Protein AF-A0A147JZG9-F1 (afdb_monomer_lite)

Radius of gyration: 25.52 Å; chains: 1; bounding box: 71×42×68 Å

Sequence (343 aa):
MNFEEVSRKFRKFFQMPMSPVAVRISERVENVPGAKRPASPISYAEAVRRAASIGESFLLLKEDISRSEDEINLGFSEPIYVDIEPRVKPAKTRSVYIAPLEKFVGRADVILVVANPVKMMNLVQILYRLTGEVFTPSMKASGGVCSGEATAIPLMEKRVNLTLLCSGDRIFGGFREDELAMGFPAEVFFKVVDFLQEPKLTEALCGCLMSDIPDHLKEGLLKLGFERATDHFFGEIEGRSVRLYIDKDENGRLSRLTIYAPVKLPSGDKSEMAAARANELLAGEGFAKARENWLDLVVKADFEEGLDKIAFDEGRLSKELRSRVAYLSSILKKTVEASAPPS

Foldseek 3Di:
DQLLVLQCLVCVLLVNQWFWKFKDWDLDQDDDPQADQDPAAAAPLQLQLCQTHVFHKHKDALRNHPAPLLCFQSLCDPDDPDHDPDHAPPSSTGIMIMHGSNPDPDDGFKIKDKDFPVSVVVLQVLVCVLPVDHDDADEPQDRRCCSHRQNSCCNPVVAKHWHQHHPCSCPRNVRDNRMIMIMHGVVVSSSSSVSPVPDDPDPQDALVVVVVDDVLLVVLCVVVVWDDDSRWIWGDDPNFTKIWGQDAPPVRARFKIKIKTKDFAPFQVLQVQLQVQLQVVCVPQWGWDGDTRMIITMGMDGHPVGSSVQSVDSPSNSVVVNVVVVVSVVSVCVSVVVPPPDD

Structure (mmCIF, N/CA/C/O backbone):
data_AF-A0A147JZG9-F1
#
_entry.id   AF-A0A147JZG9-F1
#
loop_
_atom_site.group_PDB
_atom_site.id
_atom_site.type_symbol
_atom_site.label_atom_id
_atom_site.label_alt_id
_atom_site.label_comp_id
_atom_site.label_asym_id
_atom_site.label_entity_id
_atom_site.label_seq_id
_atom_site.pdbx_PDB_ins_code
_atom_site.Cartn_x
_atom_site.Cartn_y
_atom_site.Cartn_z
_atom_site.occupancy
_atom_site.B_iso_or_equiv
_atom_site.auth_seq_id
_atom_site.auth_comp_id
_atom_site.auth_asym_id
_atom_site.auth_atom_id
_atom_site.pdbx_PDB_model_num
ATOM 1 N N . MET A 1 1 ? -11.712 0.969 -13.315 1.00 69.00 1 MET A N 1
ATOM 2 C CA . MET A 1 1 ? -11.180 1.434 -12.017 1.00 69.00 1 MET A CA 1
ATOM 3 C C . MET A 1 1 ? -10.491 2.769 -12.248 1.00 69.00 1 MET A C 1
ATOM 5 O O . MET A 1 1 ? -9.747 2.869 -13.214 1.00 69.00 1 MET A O 1
ATOM 9 N N . ASN A 1 2 ? -10.792 3.796 -11.452 1.00 90.25 2 ASN A N 1
ATOM 10 C CA . ASN A 1 2 ? -10.211 5.131 -11.619 1.00 90.25 2 ASN A CA 1
ATOM 11 C C . ASN A 1 2 ? -8.913 5.240 -10.797 1.00 90.25 2 ASN A C 1
ATOM 13 O O . ASN A 1 2 ? -8.970 5.361 -9.574 1.00 90.25 2 ASN A O 1
ATOM 17 N N . PHE A 1 3 ? -7.748 5.174 -11.447 1.00 95.25 3 PHE A N 1
ATOM 18 C CA . PHE A 1 3 ? -6.459 5.199 -10.746 1.00 95.25 3 PHE A CA 1
ATOM 19 C C . PHE A 1 3 ? -6.155 6.523 -10.044 1.00 95.25 3 PHE A C 1
ATOM 21 O O . PHE A 1 3 ? -5.510 6.515 -8.995 1.00 95.25 3 PHE A O 1
ATOM 28 N N . GLU A 1 4 ? -6.651 7.645 -10.561 1.00 94.38 4 GLU A N 1
ATOM 29 C CA . GLU A 1 4 ? -6.517 8.939 -9.895 1.00 94.38 4 GLU A CA 1
ATOM 30 C C . GLU A 1 4 ? -7.239 8.926 -8.544 1.00 94.38 4 GLU A C 1
ATOM 32 O O . GLU A 1 4 ? -6.680 9.318 -7.516 1.00 94.38 4 GLU A O 1
ATOM 37 N N . GLU A 1 5 ? -8.460 8.390 -8.519 1.00 91.50 5 GLU A N 1
ATOM 38 C CA . GLU A 1 5 ? -9.239 8.267 -7.292 1.00 91.50 5 GLU A CA 1
ATOM 39 C C . GLU A 1 5 ? -8.586 7.311 -6.287 1.00 91.50 5 GLU A C 1
ATOM 41 O O . GLU A 1 5 ? -8.480 7.650 -5.106 1.00 91.50 5 GLU A O 1
ATOM 46 N N . VAL A 1 6 ? -8.112 6.151 -6.752 1.00 94.00 6 VAL A N 1
ATOM 47 C CA . VAL A 1 6 ? -7.410 5.154 -5.927 1.00 94.00 6 VAL A CA 1
ATOM 48 C C . VAL A 1 6 ? -6.146 5.761 -5.310 1.00 94.00 6 VAL A C 1
ATOM 50 O O . VAL A 1 6 ? -5.966 5.709 -4.091 1.00 94.00 6 VAL A O 1
ATOM 53 N N . SER A 1 7 ? -5.302 6.403 -6.125 1.00 94.06 7 SER A N 1
ATOM 54 C CA . SER A 1 7 ? -4.079 7.077 -5.670 1.00 94.06 7 SER A CA 1
ATOM 55 C C . SER A 1 7 ? -4.388 8.173 -4.644 1.00 94.06 7 SER A C 1
ATOM 57 O O . SER A 1 7 ? -3.735 8.269 -3.601 1.00 94.06 7 SER A O 1
ATOM 59 N N . ARG A 1 8 ? -5.419 8.989 -4.893 1.00 88.94 8 ARG A N 1
ATOM 60 C CA . ARG A 1 8 ? -5.856 10.048 -3.973 1.00 88.94 8 ARG A CA 1
ATOM 61 C C . ARG A 1 8 ? -6.353 9.483 -2.642 1.00 88.94 8 ARG A C 1
ATOM 63 O O . ARG A 1 8 ? -5.968 10.001 -1.595 1.00 88.94 8 ARG A O 1
ATOM 70 N N . LYS A 1 9 ? -7.188 8.437 -2.663 1.00 86.19 9 LYS A N 1
ATOM 71 C CA . LYS A 1 9 ? -7.699 7.766 -1.454 1.00 86.19 9 LYS A CA 1
ATOM 72 C C . LYS A 1 9 ? -6.553 7.227 -0.602 1.00 86.19 9 LYS A C 1
ATOM 74 O O . LYS A 1 9 ? -6.464 7.567 0.577 1.00 86.19 9 LYS A O 1
ATOM 79 N N . PHE A 1 10 ? -5.646 6.471 -1.220 1.00 89.44 10 PHE A N 1
ATOM 80 C CA . PHE A 1 10 ? -4.492 5.885 -0.544 1.00 89.44 10 PHE A CA 1
ATOM 81 C C . PHE A 1 10 ? -3.595 6.953 0.095 1.00 89.44 10 PHE A C 1
ATOM 83 O O . PHE A 1 10 ? -3.346 6.922 1.302 1.00 89.44 10 PHE A O 1
ATOM 90 N N . ARG A 1 11 ? -3.169 7.955 -0.687 1.00 85.62 11 ARG A N 1
ATOM 91 C CA . ARG A 1 11 ? -2.304 9.036 -0.190 1.00 85.62 11 ARG A CA 1
ATOM 92 C C . ARG A 1 11 ? -2.956 9.838 0.925 1.00 85.62 11 ARG A C 1
ATOM 94 O O . ARG A 1 11 ? -2.293 10.137 1.913 1.00 85.62 11 ARG A O 1
ATOM 101 N N . LYS A 1 12 ? -4.249 10.157 0.799 1.00 79.56 12 LYS A N 1
ATOM 102 C CA . LYS A 1 12 ? -4.995 10.892 1.829 1.00 79.56 12 LYS A CA 1
ATOM 103 C C . LYS A 1 12 ? -5.071 10.104 3.136 1.00 79.56 12 LYS A C 1
ATOM 105 O O . LYS A 1 12 ? -4.899 10.696 4.196 1.00 79.56 12 LYS A O 1
ATOM 110 N N . PHE A 1 13 ? -5.309 8.794 3.068 1.00 79.00 13 PHE A N 1
ATOM 111 C CA . PHE A 1 13 ? -5.391 7.941 4.254 1.00 79.00 13 PHE A CA 1
ATOM 112 C C . PHE A 1 13 ? -4.046 7.854 4.983 1.00 79.00 13 PHE A C 1
ATOM 114 O O . PHE A 1 13 ? -3.961 8.137 6.177 1.00 79.00 13 PHE A O 1
ATOM 121 N N . PHE A 1 14 ? -2.974 7.526 4.258 1.00 76.12 14 PHE A N 1
ATOM 122 C CA . PHE A 1 14 ? -1.647 7.374 4.855 1.00 76.12 14 PHE A CA 1
ATOM 123 C C . PHE A 1 14 ? -0.903 8.698 5.052 1.00 76.12 14 PHE A C 1
ATOM 125 O O . PHE A 1 14 ? 0.167 8.694 5.661 1.00 76.12 14 PHE A O 1
ATOM 132 N N . GLN A 1 15 ? -1.456 9.826 4.595 1.00 74.62 15 GLN A N 1
ATOM 133 C CA . GLN A 1 15 ? -0.798 11.138 4.573 1.00 74.62 15 GLN A CA 1
ATOM 134 C C . GLN A 1 15 ? 0.560 11.065 3.855 1.00 74.62 15 GLN A C 1
ATOM 136 O O . GLN A 1 15 ? 1.583 11.510 4.373 1.00 74.62 15 GLN A O 1
ATOM 141 N N . MET A 1 16 ? 0.578 10.414 2.690 1.00 77.62 16 MET A N 1
ATOM 142 C CA . MET A 1 16 ? 1.794 10.234 1.899 1.00 77.62 16 MET A CA 1
ATOM 143 C C . MET A 1 16 ? 1.978 11.389 0.911 1.00 77.62 16 MET A C 1
ATOM 145 O O . MET A 1 16 ? 1.052 11.668 0.145 1.00 77.62 16 MET A O 1
ATOM 149 N N . PRO A 1 17 ? 3.163 12.028 0.880 1.00 76.00 17 PRO A N 1
ATOM 150 C CA . PRO A 1 17 ? 3.462 13.068 -0.101 1.00 76.00 17 PRO A CA 1
ATOM 151 C C . PRO A 1 17 ? 3.740 12.489 -1.496 1.00 76.00 17 PRO A C 1
ATOM 153 O O . PRO A 1 17 ? 3.470 13.144 -2.496 1.00 76.00 17 PRO A O 1
ATOM 156 N N . MET A 1 18 ? 4.262 11.261 -1.565 1.00 88.69 18 MET A N 1
ATOM 157 C CA . MET A 1 18 ?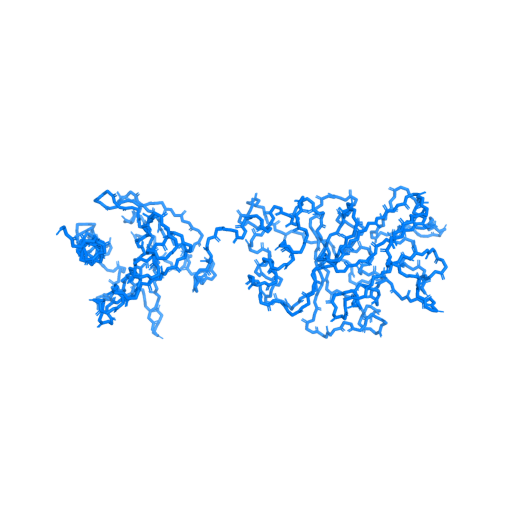 4.605 10.588 -2.816 1.00 88.69 18 MET A CA 1
ATOM 158 C C . MET A 1 18 ? 3.446 9.774 -3.377 1.00 88.69 18 MET A C 1
ATOM 160 O O . MET A 1 18 ? 2.605 9.252 -2.639 1.00 88.69 18 MET A O 1
ATOM 164 N N . SER A 1 19 ? 3.442 9.630 -4.696 1.00 96.44 19 SER A N 1
ATOM 165 C CA . SER A 1 19 ? 2.487 8.793 -5.412 1.00 96.44 19 SER A CA 1
ATOM 166 C C . SER A 1 19 ? 2.877 7.316 -5.343 1.00 96.44 19 SER A C 1
ATOM 168 O O . SER A 1 19 ? 4.057 6.996 -5.503 1.00 96.44 19 SER A O 1
ATOM 170 N N . PRO A 1 20 ? 1.908 6.395 -5.165 1.00 98.25 20 PRO A N 1
ATOM 171 C CA . PRO A 1 20 ? 2.119 4.997 -5.514 1.00 98.25 20 PRO A CA 1
ATOM 172 C C . PRO A 1 20 ? 2.556 4.905 -6.976 1.00 98.25 20 PRO A C 1
ATOM 174 O O . PRO A 1 20 ? 2.029 5.621 -7.830 1.00 98.25 20 PRO A O 1
ATOM 177 N N . VAL A 1 21 ? 3.512 4.035 -7.267 1.00 98.69 21 VAL A N 1
ATOM 178 C CA . VAL A 1 21 ? 4.084 3.868 -8.602 1.00 98.69 21 VAL A CA 1
ATOM 179 C C . VAL A 1 21 ? 3.527 2.600 -9.209 1.00 98.69 21 VAL A C 1
ATOM 181 O O . VAL A 1 21 ? 3.716 1.514 -8.676 1.00 98.69 21 VAL A O 1
ATOM 184 N N . ALA A 1 22 ? 2.832 2.733 -10.326 1.00 98.50 22 ALA A N 1
ATOM 185 C CA . ALA A 1 22 ? 2.345 1.604 -11.088 1.00 98.50 22 ALA A CA 1
ATOM 186 C C . ALA A 1 22 ? 3.402 1.148 -12.097 1.00 98.50 22 ALA A C 1
ATOM 188 O O . ALA A 1 22 ? 4.075 1.967 -12.729 1.00 98.50 22 ALA A O 1
ATOM 189 N N . VAL A 1 23 ? 3.528 -0.171 -12.232 1.00 98.62 23 VAL A N 1
ATOM 190 C CA . VAL A 1 23 ? 4.484 -0.839 -13.111 1.00 98.62 23 VAL A CA 1
ATOM 191 C C . VAL A 1 23 ? 3.772 -1.906 -13.930 1.00 98.62 23 VAL A C 1
ATOM 193 O O . VAL A 1 23 ? 2.989 -2.696 -13.394 1.00 98.62 23 VAL A O 1
ATOM 196 N N . ARG A 1 24 ? 4.064 -1.943 -15.231 1.00 98.19 24 ARG A N 1
ATOM 197 C CA . ARG A 1 24 ? 3.684 -3.029 -16.140 1.00 98.19 24 ARG A CA 1
ATOM 198 C C . ARG A 1 24 ? 4.917 -3.601 -16.820 1.00 98.19 24 ARG A C 1
ATOM 200 O O . ARG A 1 24 ? 5.737 -2.845 -17.342 1.00 98.19 24 ARG A O 1
ATOM 207 N N . ILE A 1 25 ? 5.011 -4.926 -16.849 1.00 97.94 25 ILE A N 1
ATOM 208 C CA . ILE A 1 25 ? 6.087 -5.664 -17.520 1.00 97.94 25 ILE A CA 1
ATOM 209 C C . ILE A 1 25 ? 5.495 -6.370 -18.741 1.00 97.94 25 ILE A C 1
ATOM 211 O O . ILE A 1 25 ? 4.477 -7.048 -18.641 1.00 97.94 25 ILE A O 1
ATOM 215 N N . SER A 1 26 ? 6.113 -6.198 -19.912 1.00 97.38 26 SER A N 1
ATOM 216 C CA . SER A 1 26 ? 5.561 -6.685 -21.181 1.00 97.38 26 SER A CA 1
ATOM 217 C C . SER A 1 26 ? 6.581 -7.472 -22.001 1.00 97.38 26 SER A C 1
ATOM 219 O O . SER A 1 26 ? 7.736 -7.065 -22.138 1.00 97.38 26 SER A O 1
ATOM 221 N N . GLU A 1 27 ? 6.125 -8.561 -22.630 1.00 97.69 27 GLU A N 1
ATOM 222 C CA . GLU A 1 27 ? 6.900 -9.371 -23.589 1.00 97.69 27 GLU A CA 1
ATOM 223 C C . GLU A 1 27 ? 6.994 -8.743 -24.995 1.00 97.69 27 GLU A C 1
ATOM 225 O O . GLU A 1 27 ? 7.558 -9.320 -25.925 1.00 97.69 27 GLU A O 1
ATOM 230 N N . ARG A 1 28 ? 6.442 -7.542 -25.174 1.00 96.25 28 ARG A N 1
ATOM 231 C CA . ARG A 1 28 ? 6.551 -6.725 -26.390 1.00 96.25 28 ARG A CA 1
ATOM 232 C C . ARG A 1 28 ? 6.837 -5.277 -26.025 1.00 96.25 28 ARG A C 1
ATOM 234 O O . ARG A 1 28 ? 6.440 -4.837 -24.950 1.00 96.25 28 ARG A O 1
ATOM 241 N N . VAL A 1 29 ? 7.454 -4.534 -26.938 1.00 95.00 29 VAL A N 1
ATOM 242 C CA . VAL A 1 29 ? 7.617 -3.086 -26.771 1.00 95.00 29 VAL A CA 1
ATOM 243 C C . VAL A 1 29 ? 6.245 -2.429 -26.873 1.00 95.00 29 VAL A C 1
ATOM 245 O O . VAL A 1 29 ? 5.570 -2.528 -27.899 1.00 95.00 29 VAL A O 1
ATOM 248 N N . GLU A 1 30 ? 5.805 -1.805 -25.789 1.00 90.50 30 GLU A N 1
ATOM 249 C CA . GLU A 1 30 ? 4.506 -1.144 -25.748 1.00 90.50 30 GLU A CA 1
ATOM 250 C C . GLU A 1 30 ? 4.553 0.267 -26.333 1.00 90.50 30 GLU A C 1
ATOM 252 O O . GLU A 1 30 ? 5.546 0.976 -26.215 1.00 90.50 30 GLU A O 1
ATOM 257 N N . ASN A 1 31 ? 3.437 0.703 -26.918 1.00 88.94 31 ASN A N 1
ATOM 258 C CA . ASN A 1 31 ? 3.223 2.106 -27.248 1.00 88.94 31 ASN A CA 1
ATOM 259 C C . ASN A 1 31 ? 2.330 2.726 -26.170 1.00 88.94 31 ASN A C 1
ATOM 261 O O . ASN A 1 31 ? 1.125 2.466 -26.140 1.00 88.94 31 ASN A O 1
ATOM 265 N N . VAL A 1 32 ? 2.929 3.500 -25.265 1.00 90.62 32 VAL A N 1
ATOM 266 C CA . VAL A 1 32 ? 2.221 4.135 -24.150 1.00 90.62 32 VAL A CA 1
ATOM 267 C C . VAL A 1 32 ? 2.271 5.655 -24.318 1.00 90.62 32 VAL A C 1
ATOM 269 O O . VAL A 1 32 ? 3.343 6.246 -24.172 1.00 90.62 32 VAL A O 1
ATOM 272 N N . PRO A 1 33 ? 1.135 6.314 -24.610 1.00 85.56 33 PRO A N 1
ATOM 273 C CA . PRO A 1 33 ? 1.093 7.763 -24.764 1.00 85.56 33 PRO A CA 1
ATOM 274 C C . PRO A 1 33 ? 1.636 8.489 -23.527 1.00 85.56 33 PRO A C 1
ATOM 276 O O . PRO A 1 33 ? 1.230 8.210 -22.402 1.00 85.56 33 PRO A O 1
ATOM 279 N N . GLY A 1 34 ? 2.553 9.435 -23.736 1.00 83.12 34 GLY A N 1
ATOM 280 C CA . GLY A 1 34 ? 3.124 10.269 -22.672 1.00 83.12 34 GLY A CA 1
ATOM 281 C C . GLY A 1 34 ? 4.261 9.631 -21.865 1.00 83.12 34 GLY A C 1
ATOM 282 O O . GLY A 1 34 ? 4.987 10.367 -21.194 1.00 83.12 34 GLY A O 1
ATOM 283 N N . ALA A 1 35 ? 4.472 8.315 -21.960 1.00 91.44 35 ALA A N 1
ATOM 284 C CA . ALA A 1 35 ? 5.651 7.663 -21.399 1.00 91.44 35 ALA A CA 1
ATOM 285 C C . ALA A 1 35 ? 6.879 7.960 -22.268 1.00 91.44 35 ALA A C 1
ATOM 287 O O . ALA A 1 35 ? 6.805 7.929 -23.498 1.00 91.44 35 ALA A O 1
ATOM 288 N N . LYS A 1 36 ? 8.013 8.261 -21.633 1.00 94.00 36 LYS A N 1
ATOM 289 C CA . LYS A 1 36 ? 9.251 8.635 -22.329 1.00 94.00 36 LYS A CA 1
ATOM 290 C C . LYS A 1 36 ? 10.353 7.631 -22.029 1.00 94.00 36 LYS A C 1
ATOM 292 O O . LYS A 1 36 ? 10.356 7.004 -20.974 1.00 94.00 36 LYS A O 1
ATOM 297 N N . ARG A 1 37 ? 11.320 7.516 -22.932 1.00 96.12 37 ARG A N 1
ATOM 298 C CA . ARG A 1 37 ? 12.606 6.896 -22.605 1.00 96.12 37 ARG A CA 1
ATOM 299 C C . ARG A 1 37 ? 13.486 7.921 -21.884 1.00 96.12 37 ARG A C 1
ATOM 301 O O . ARG A 1 37 ? 13.366 9.116 -22.180 1.00 96.12 37 ARG A O 1
ATOM 308 N N . PRO A 1 38 ? 14.327 7.504 -20.928 1.00 95.62 38 PRO A N 1
ATOM 309 C CA . PRO A 1 38 ? 15.273 8.409 -20.293 1.00 95.62 38 PRO A CA 1
ATOM 310 C C . PRO A 1 38 ? 16.331 8.875 -21.310 1.00 95.62 38 PRO A C 1
ATOM 312 O O . PRO A 1 38 ? 16.609 8.195 -22.294 1.00 95.62 38 PRO A O 1
ATOM 315 N N . ALA A 1 39 ? 16.914 10.058 -21.091 1.00 94.12 39 ALA A N 1
ATOM 316 C CA . ALA A 1 39 ? 17.925 10.623 -21.998 1.00 94.12 39 ALA A CA 1
ATOM 317 C C . ALA A 1 39 ? 19.258 9.848 -21.979 1.00 94.12 39 ALA A C 1
ATOM 319 O O . ALA A 1 39 ? 20.028 9.900 -22.934 1.00 94.12 39 ALA A O 1
ATOM 320 N N . SER A 1 40 ? 19.520 9.140 -20.885 1.00 96.00 40 SER A N 1
ATOM 321 C CA . SER A 1 40 ? 20.650 8.239 -20.677 1.00 96.00 40 SER A CA 1
ATOM 322 C C . SER A 1 40 ? 20.180 7.051 -19.835 1.00 96.00 40 SER A C 1
ATOM 324 O O . SER A 1 40 ? 19.169 7.191 -19.143 1.00 96.00 40 SER A O 1
ATOM 326 N N . PRO A 1 41 ? 20.889 5.910 -19.840 1.00 97.62 41 PRO A N 1
ATOM 327 C CA . PRO A 1 41 ? 20.520 4.779 -18.998 1.00 97.62 41 PRO A CA 1
ATOM 328 C C . PRO A 1 41 ? 20.463 5.167 -17.515 1.00 97.62 41 PRO A C 1
ATOM 330 O O . PRO A 1 41 ? 21.366 5.841 -17.015 1.00 97.62 41 PRO A O 1
ATOM 333 N N . ILE A 1 42 ? 19.417 4.728 -16.817 1.00 96.88 42 ILE A N 1
ATOM 334 C CA . ILE A 1 42 ? 19.182 4.994 -15.388 1.00 96.88 42 ILE A CA 1
ATOM 335 C C . ILE A 1 42 ? 18.933 3.689 -14.634 1.00 96.88 42 ILE A C 1
ATOM 337 O O . ILE A 1 42 ? 18.638 2.654 -15.234 1.00 96.88 42 ILE A O 1
ATOM 341 N N . SER A 1 43 ? 19.067 3.720 -13.307 1.00 96.69 43 SER A N 1
ATOM 342 C CA . SER A 1 43 ? 18.696 2.555 -12.494 1.00 96.69 43 SER A CA 1
ATOM 343 C C . SER A 1 43 ? 17.174 2.415 -12.429 1.00 96.69 43 SER A C 1
ATOM 345 O O . SER A 1 43 ? 16.446 3.411 -12.502 1.00 96.69 43 SER A O 1
ATOM 347 N N . TYR A 1 44 ? 16.670 1.192 -12.240 1.00 97.75 44 TYR A N 1
ATOM 348 C CA . TYR A 1 44 ? 15.231 0.987 -12.048 1.00 97.75 44 TYR A CA 1
ATOM 349 C C . TYR A 1 44 ? 14.726 1.730 -10.802 1.00 97.75 44 TYR A C 1
ATOM 351 O O . TYR A 1 44 ? 13.670 2.365 -10.821 1.00 97.75 44 TYR A O 1
ATOM 359 N N . ALA A 1 45 ? 15.532 1.715 -9.739 1.00 97.19 45 ALA A N 1
ATOM 360 C CA . ALA A 1 45 ? 15.284 2.446 -8.505 1.00 97.19 45 ALA A CA 1
ATOM 361 C C . ALA A 1 45 ? 15.106 3.959 -8.754 1.00 97.19 45 ALA A C 1
ATOM 363 O O . ALA A 1 45 ? 14.166 4.561 -8.233 1.00 97.19 45 ALA A O 1
ATOM 364 N N . GLU A 1 46 ? 15.944 4.571 -9.597 1.00 97.38 46 GLU A N 1
ATOM 365 C CA . GLU A 1 46 ? 15.817 5.987 -9.972 1.00 97.38 46 GLU A CA 1
ATOM 366 C C . GLU A 1 46 ? 14.505 6.261 -10.718 1.00 97.38 46 GLU A C 1
ATOM 368 O O . GLU A 1 46 ? 13.799 7.220 -10.400 1.00 97.38 46 GLU A O 1
ATOM 373 N N . ALA A 1 47 ? 14.138 5.401 -11.673 1.00 97.81 47 ALA A N 1
ATOM 374 C CA . ALA A 1 47 ? 12.888 5.543 -12.418 1.00 97.81 47 ALA A CA 1
ATOM 375 C C . ALA A 1 47 ? 11.665 5.484 -11.485 1.00 97.81 47 ALA A C 1
ATOM 377 O O . ALA A 1 47 ? 10.774 6.334 -11.573 1.00 97.81 47 ALA A O 1
ATOM 378 N N . VAL A 1 48 ? 11.652 4.537 -10.539 1.00 98.00 48 VAL A N 1
ATOM 379 C CA . VAL A 1 48 ? 10.610 4.429 -9.504 1.00 98.00 48 VAL A CA 1
ATOM 380 C C . VAL A 1 48 ? 10.593 5.671 -8.615 1.00 98.00 48 VAL A C 1
ATOM 382 O O . VAL A 1 48 ? 9.527 6.244 -8.387 1.00 98.00 48 VAL A O 1
ATOM 385 N N . ARG A 1 49 ? 11.753 6.144 -8.144 1.00 96.19 49 ARG A N 1
ATOM 386 C CA . ARG A 1 49 ? 11.845 7.341 -7.297 1.00 96.19 49 ARG A CA 1
ATOM 387 C C . ARG A 1 49 ? 11.308 8.577 -8.007 1.00 96.19 49 ARG A C 1
ATOM 389 O O . ARG A 1 49 ? 10.557 9.350 -7.408 1.00 96.19 49 ARG A O 1
ATOM 396 N N . ARG A 1 50 ? 11.662 8.766 -9.277 1.00 96.94 50 ARG A N 1
ATOM 397 C CA . ARG A 1 50 ? 11.217 9.908 -10.085 1.00 96.94 50 ARG A CA 1
ATOM 398 C C . ARG A 1 50 ? 9.725 9.828 -10.389 1.00 96.94 50 ARG A C 1
ATOM 400 O O . ARG A 1 50 ? 9.023 10.831 -10.267 1.00 96.94 50 ARG A O 1
ATOM 407 N N . ALA A 1 51 ? 9.202 8.639 -10.676 1.00 97.50 51 ALA A N 1
ATOM 408 C CA . ALA A 1 51 ? 7.761 8.448 -10.769 1.00 97.50 51 ALA A CA 1
ATOM 409 C C . ALA A 1 51 ? 7.067 8.819 -9.444 1.00 97.50 51 ALA A C 1
ATOM 411 O O . ALA A 1 51 ? 6.152 9.636 -9.441 1.00 97.50 51 ALA A O 1
ATOM 412 N N . ALA A 1 52 ? 7.547 8.318 -8.305 1.00 95.94 52 ALA A N 1
ATOM 413 C CA . ALA A 1 52 ? 6.920 8.553 -7.003 1.00 95.94 52 ALA A CA 1
ATOM 414 C C . ALA A 1 52 ? 6.939 10.026 -6.554 1.00 95.94 52 ALA A C 1
ATOM 416 O O . ALA A 1 52 ? 5.957 10.513 -5.993 1.00 95.94 52 ALA A O 1
ATOM 417 N N . SER A 1 53 ? 8.065 10.720 -6.752 1.00 92.50 53 SER A N 1
ATOM 418 C CA . SER A 1 53 ? 8.332 12.027 -6.127 1.00 92.50 53 SER A CA 1
ATOM 419 C C . SER A 1 53 ? 8.067 13.233 -7.031 1.00 92.50 53 SER A C 1
ATOM 421 O O . SER A 1 53 ? 7.566 14.246 -6.550 1.00 92.50 53 SER A O 1
ATOM 423 N N . ILE A 1 54 ? 8.373 13.137 -8.329 1.00 93.31 54 ILE A N 1
ATOM 424 C CA . ILE A 1 54 ? 8.233 14.247 -9.293 1.00 93.31 54 ILE A CA 1
ATOM 425 C C . ILE A 1 54 ? 7.189 13.963 -10.379 1.00 93.31 54 ILE A C 1
ATOM 427 O O . ILE A 1 54 ? 6.840 14.843 -11.166 1.00 93.31 54 ILE A O 1
ATOM 431 N N . GLY A 1 55 ? 6.629 12.753 -10.403 1.00 94.81 55 GLY A N 1
ATOM 432 C CA . GLY A 1 55 ? 5.495 12.422 -11.252 1.00 94.81 55 GLY A CA 1
ATOM 433 C C . GLY A 1 55 ? 5.853 12.106 -12.706 1.00 94.81 55 GLY A C 1
ATOM 434 O O . GLY A 1 55 ? 4.996 12.294 -13.578 1.00 94.81 55 GLY A O 1
ATOM 435 N N . GLU A 1 56 ? 7.093 11.688 -12.974 1.00 96.06 56 GLU A N 1
ATOM 436 C CA . GLU A 1 56 ? 7.572 11.299 -14.308 1.00 96.06 56 GLU A CA 1
ATOM 437 C C . GLU A 1 56 ? 7.084 9.907 -14.734 1.00 96.06 56 GLU A C 1
ATOM 439 O O . GLU A 1 56 ? 6.781 9.058 -13.904 1.00 96.06 56 GLU A O 1
ATOM 444 N N . SER A 1 57 ? 6.997 9.659 -16.042 1.00 97.62 57 SER A N 1
ATOM 445 C CA . SER A 1 57 ? 6.543 8.380 -16.601 1.00 97.62 57 SER A CA 1
ATOM 446 C C . SER A 1 57 ? 7.537 7.852 -17.626 1.00 97.62 57 SER A C 1
ATOM 448 O O . SER A 1 57 ? 7.875 8.553 -18.584 1.00 97.62 57 SER A O 1
ATOM 450 N N . PHE A 1 58 ? 7.961 6.605 -17.445 1.00 97.88 58 PHE A N 1
ATOM 451 C CA . PHE A 1 58 ? 9.014 5.971 -18.223 1.00 97.88 58 PHE A CA 1
ATOM 452 C C . PHE A 1 58 ? 8.526 4.724 -18.937 1.00 97.88 58 PHE A C 1
ATOM 454 O O . PHE A 1 58 ? 7.851 3.894 -18.339 1.00 97.88 58 PHE A O 1
ATOM 461 N N . LEU A 1 59 ? 8.930 4.562 -20.192 1.00 97.81 59 LEU A N 1
ATOM 462 C CA . LEU A 1 59 ? 8.919 3.277 -20.879 1.00 97.81 59 LEU A CA 1
ATOM 463 C C . LEU A 1 59 ? 10.376 2.838 -21.024 1.00 97.81 59 LEU A C 1
ATOM 465 O O . LEU A 1 59 ? 11.081 3.357 -21.883 1.00 97.81 59 LEU A O 1
ATOM 469 N N . LEU A 1 60 ? 10.829 1.935 -20.159 1.00 98.06 60 LEU A N 1
ATOM 470 C CA . LEU A 1 60 ? 12.204 1.446 -20.154 1.00 98.06 60 LEU A CA 1
ATOM 471 C C . LEU A 1 60 ? 12.347 0.237 -21.076 1.00 98.06 60 LEU A C 1
ATOM 473 O O . LEU A 1 60 ? 11.576 -0.723 -20.979 1.00 98.06 60 LEU A O 1
ATOM 477 N N . LEU A 1 61 ? 13.359 0.275 -21.936 1.00 98.06 61 LEU A N 1
ATOM 478 C CA . LEU A 1 61 ? 13.879 -0.879 -22.663 1.00 98.06 61 LEU A CA 1
ATOM 479 C C . LEU A 1 61 ? 15.150 -1.400 -21.984 1.00 98.06 61 LEU A C 1
ATOM 481 O O . LEU A 1 61 ? 15.665 -0.788 -21.049 1.00 98.06 61 LEU A O 1
ATOM 485 N N . LYS A 1 62 ? 15.675 -2.526 -22.472 1.00 97.56 62 LYS A N 1
ATOM 486 C CA . LYS A 1 62 ? 16.892 -3.140 -21.926 1.00 97.56 62 LYS A CA 1
ATOM 487 C C . LYS A 1 62 ? 18.059 -2.149 -21.898 1.00 97.56 62 LYS A C 1
ATOM 489 O O . LYS A 1 62 ? 18.744 -2.030 -20.892 1.00 97.56 62 LYS A O 1
ATOM 494 N N . GLU A 1 63 ? 18.268 -1.424 -22.990 1.00 97.06 63 GLU A N 1
ATOM 495 C CA . GLU A 1 63 ? 19.367 -0.469 -23.128 1.00 97.06 63 GLU A CA 1
ATOM 496 C C . GLU A 1 63 ? 19.201 0.805 -22.279 1.00 97.06 63 GLU A C 1
ATOM 498 O O . GLU A 1 63 ? 20.156 1.563 -22.138 1.00 97.06 63 GLU A O 1
ATOM 503 N N . ASP A 1 64 ? 18.015 1.039 -21.707 1.00 97.69 64 ASP A N 1
ATOM 504 C CA . ASP A 1 64 ? 17.744 2.180 -20.825 1.00 97.69 64 ASP A CA 1
ATOM 505 C C . ASP A 1 64 ? 18.095 1.881 -19.356 1.00 97.69 64 ASP A C 1
ATOM 507 O O . ASP A 1 64 ? 18.019 2.773 -18.508 1.00 97.69 64 ASP A O 1
ATOM 511 N N . ILE A 1 65 ? 18.469 0.637 -19.041 1.00 96.56 65 ILE A N 1
ATOM 512 C CA . ILE A 1 65 ? 18.780 0.181 -17.687 1.00 96.56 65 ILE A CA 1
ATOM 513 C C . ILE A 1 65 ? 20.293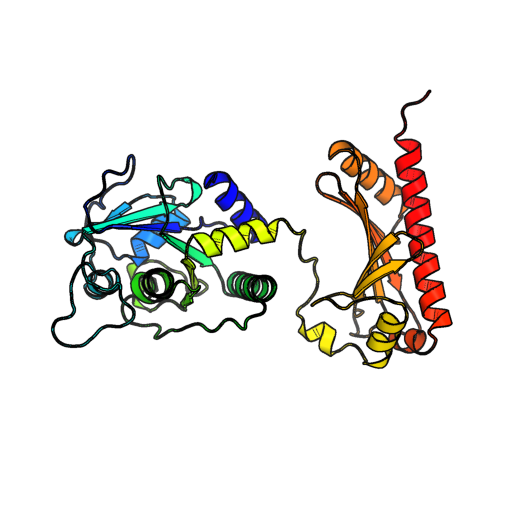 0.229 -17.471 1.00 96.56 65 ILE A C 1
ATOM 515 O O . ILE A 1 65 ? 21.060 -0.438 -18.159 1.00 96.56 65 ILE A O 1
ATOM 519 N N . SER A 1 66 ? 20.739 1.002 -16.480 1.00 95.19 66 SER A N 1
ATOM 520 C CA . SER A 1 66 ? 22.172 1.181 -16.193 1.00 95.19 66 SER A CA 1
ATOM 521 C C . SER A 1 66 ? 22.799 0.059 -15.355 1.00 95.19 66 SER A C 1
ATOM 523 O O . SER A 1 66 ? 24.021 0.011 -15.205 1.00 95.19 66 SER A O 1
ATOM 525 N N . ARG A 1 67 ? 21.983 -0.831 -14.778 1.00 91.75 67 ARG A N 1
ATOM 526 C CA . ARG A 1 67 ? 22.399 -1.879 -13.834 1.00 91.75 67 ARG A CA 1
ATOM 527 C C . ARG A 1 67 ? 22.073 -3.269 -14.373 1.00 91.75 67 ARG A C 1
ATOM 529 O O . ARG A 1 67 ? 20.914 -3.581 -14.633 1.00 91.75 67 ARG A O 1
ATOM 536 N N . SER A 1 68 ? 23.077 -4.138 -14.450 1.00 91.75 68 SER A N 1
ATOM 537 C CA . SER A 1 68 ? 22.901 -5.523 -14.905 1.00 91.75 68 SER A CA 1
ATOM 538 C C . SER A 1 68 ? 21.985 -6.340 -13.991 1.00 91.75 68 SER A C 1
ATOM 540 O O . SER A 1 68 ? 21.268 -7.211 -14.473 1.00 91.75 68 SER A O 1
ATOM 542 N N . GLU A 1 69 ? 21.965 -6.063 -12.683 1.00 91.88 69 GLU A N 1
ATOM 543 C CA . GLU A 1 69 ? 21.040 -6.742 -11.771 1.00 91.88 69 GLU A CA 1
ATOM 544 C C . GLU A 1 69 ? 19.583 -6.378 -12.071 1.00 91.88 69 GLU A C 1
ATOM 546 O O . GLU A 1 69 ? 18.741 -7.266 -12.099 1.00 91.88 69 GLU A O 1
ATOM 551 N N . ASP A 1 70 ? 19.288 -5.110 -12.378 1.00 94.94 70 ASP A N 1
ATOM 552 C CA . ASP A 1 70 ? 17.934 -4.682 -12.751 1.00 94.94 70 ASP A CA 1
ATOM 553 C C . ASP A 1 70 ? 17.487 -5.330 -14.068 1.00 94.94 70 ASP A C 1
ATOM 555 O O . ASP A 1 70 ? 16.346 -5.775 -14.186 1.00 94.94 70 ASP A O 1
ATOM 559 N N . GLU A 1 71 ? 18.396 -5.443 -15.041 1.00 95.50 71 GLU A N 1
ATOM 560 C CA . GLU A 1 71 ? 18.147 -6.136 -16.309 1.00 95.50 71 GLU A CA 1
ATOM 561 C C . GLU A 1 71 ? 17.720 -7.597 -16.082 1.00 95.50 71 GLU A C 1
ATOM 563 O O . GLU A 1 71 ? 16.737 -8.065 -16.666 1.00 95.50 71 GLU A O 1
ATOM 568 N N . ILE A 1 72 ? 18.439 -8.314 -15.215 1.00 96.44 72 ILE A N 1
ATOM 569 C CA . ILE A 1 72 ? 18.170 -9.724 -14.914 1.00 96.44 72 ILE A CA 1
ATOM 570 C C . ILE A 1 72 ? 16.911 -9.866 -14.051 1.00 96.44 72 ILE A C 1
ATOM 572 O O . ILE A 1 72 ? 16.033 -10.664 -14.383 1.00 96.44 72 ILE A O 1
ATOM 576 N N . ASN A 1 73 ? 16.779 -9.066 -12.989 1.00 96.69 73 ASN A N 1
ATOM 577 C CA . ASN A 1 73 ? 15.643 -9.105 -12.066 1.00 96.69 73 ASN A CA 1
ATOM 578 C C . ASN A 1 73 ? 14.317 -8.830 -12.787 1.00 96.69 73 ASN A C 1
ATOM 580 O O . ASN A 1 73 ? 13.322 -9.499 -12.519 1.00 96.69 73 ASN A O 1
ATOM 584 N N . LEU A 1 74 ? 14.300 -7.892 -13.742 1.00 97.88 74 LEU A N 1
ATOM 585 C CA . LEU A 1 74 ? 13.115 -7.560 -14.543 1.00 97.88 74 LEU A CA 1
ATOM 586 C C . LEU A 1 74 ? 12.879 -8.530 -15.711 1.00 97.88 74 LEU A C 1
ATOM 588 O O . LEU A 1 74 ? 11.880 -8.390 -16.416 1.00 97.88 74 LEU A O 1
ATOM 592 N N . GLY A 1 75 ? 13.757 -9.513 -15.926 1.00 97.56 75 GLY A N 1
ATOM 593 C CA . GLY A 1 75 ? 13.591 -10.549 -16.946 1.00 97.56 75 GLY A CA 1
ATOM 594 C C . GLY A 1 75 ? 13.905 -10.089 -18.370 1.00 97.56 75 GLY A C 1
ATOM 595 O O . GLY A 1 75 ? 13.340 -10.633 -19.317 1.00 97.56 75 GLY A O 1
ATOM 596 N N . PHE A 1 76 ? 14.775 -9.093 -18.557 1.00 97.88 76 PHE A N 1
ATOM 597 C CA . PHE A 1 76 ? 15.284 -8.744 -19.892 1.00 97.88 76 PHE A CA 1
ATOM 598 C C . PHE A 1 76 ? 16.348 -9.731 -20.386 1.00 97.88 76 PHE A C 1
ATOM 600 O O . PHE A 1 76 ? 16.511 -9.895 -21.598 1.00 97.88 76 PHE A O 1
ATOM 607 N N . SER A 1 77 ? 17.062 -10.381 -19.461 1.00 96.06 77 SER A N 1
ATOM 608 C CA . SER A 1 77 ? 18.102 -11.369 -19.755 1.00 96.06 77 SER A CA 1
ATOM 609 C C . SER A 1 77 ? 18.111 -12.510 -18.748 1.00 96.06 77 SER A C 1
ATOM 611 O O . SER A 1 77 ? 17.832 -12.319 -17.566 1.00 96.06 77 SER A O 1
ATOM 613 N N . GLU A 1 78 ? 18.481 -13.698 -19.220 1.00 95.06 78 GLU A N 1
ATOM 614 C CA . GLU A 1 78 ? 18.807 -14.820 -18.342 1.00 95.06 78 GLU A CA 1
ATOM 615 C C . GLU A 1 78 ? 20.195 -14.610 -17.708 1.00 95.06 78 GLU A C 1
ATOM 617 O O . GLU A 1 78 ? 21.110 -14.117 -18.381 1.00 95.06 78 GLU A O 1
ATOM 622 N N . PRO A 1 79 ? 20.392 -14.996 -16.436 1.00 91.56 79 PRO A N 1
ATOM 623 C CA . PRO A 1 79 ? 21.718 -15.015 -15.838 1.00 91.56 79 PRO A CA 1
ATOM 624 C C . PRO A 1 79 ? 22.593 -16.101 -16.486 1.00 91.56 79 PRO A C 1
ATOM 626 O O . PRO A 1 79 ? 22.125 -17.198 -16.781 1.00 91.56 79 PRO A O 1
ATOM 629 N N . ILE A 1 80 ? 23.880 -15.803 -16.689 1.00 87.31 80 ILE A N 1
ATOM 630 C CA . ILE A 1 80 ? 24.807 -16.695 -17.413 1.00 87.31 80 ILE A CA 1
ATOM 631 C C . ILE A 1 80 ? 25.554 -17.655 -16.469 1.00 87.31 80 ILE A C 1
ATOM 633 O O . ILE A 1 80 ? 25.733 -18.821 -16.806 1.00 87.31 80 ILE A O 1
ATOM 637 N N . TYR A 1 81 ? 26.008 -17.177 -15.303 1.00 82.75 81 TYR A N 1
ATOM 638 C CA . TYR A 1 81 ? 26.948 -17.923 -14.444 1.00 82.75 81 TYR A CA 1
ATOM 639 C C . TYR A 1 81 ? 26.360 -18.383 -13.107 1.00 82.75 81 TYR A C 1
ATOM 641 O O . TYR A 1 81 ? 26.694 -19.461 -12.625 1.00 82.75 81 TYR A O 1
ATOM 649 N N . VAL A 1 82 ? 25.518 -17.557 -12.487 1.00 84.62 82 VAL A N 1
ATOM 650 C CA . VAL A 1 82 ? 24.937 -17.794 -11.159 1.00 84.62 82 VAL A CA 1
ATOM 651 C C . VAL A 1 82 ? 23.463 -17.443 -11.241 1.00 84.62 82 VAL A C 1
ATOM 653 O O . VAL A 1 82 ? 23.139 -16.385 -11.774 1.00 84.62 82 VAL A O 1
ATOM 656 N N . ASP A 1 83 ? 22.579 -18.301 -10.730 1.00 86.25 83 ASP A N 1
ATOM 657 C CA . ASP A 1 83 ? 21.154 -17.967 -10.689 1.00 86.25 83 ASP A CA 1
ATOM 658 C C . ASP A 1 83 ? 20.929 -16.794 -9.728 1.00 86.25 83 ASP A C 1
ATOM 660 O O . ASP A 1 83 ? 21.349 -16.819 -8.566 1.00 86.25 83 ASP A O 1
ATOM 664 N N . ILE A 1 84 ? 20.304 -15.742 -10.245 1.00 87.75 84 ILE A N 1
ATOM 665 C CA . ILE A 1 84 ? 20.002 -14.524 -9.500 1.00 87.75 84 ILE A CA 1
ATOM 666 C C . ILE A 1 84 ? 18.520 -14.567 -9.163 1.00 87.75 84 ILE A C 1
ATOM 668 O O . ILE A 1 84 ? 17.671 -14.603 -10.046 1.00 87.75 84 ILE A O 1
ATOM 672 N N . GLU A 1 85 ? 18.232 -14.547 -7.868 1.00 90.00 85 GLU A N 1
ATOM 673 C CA . GLU A 1 85 ? 16.878 -14.475 -7.328 1.00 90.00 85 GLU A CA 1
ATOM 674 C C . GLU A 1 85 ? 16.769 -13.308 -6.346 1.00 90.00 85 GLU A C 1
ATOM 676 O O . GLU A 1 85 ? 17.711 -13.102 -5.564 1.00 90.00 85 GLU A O 1
ATOM 681 N N . PRO A 1 86 ? 15.623 -12.612 -6.289 1.00 94.25 86 PRO A N 1
ATOM 682 C CA . PRO A 1 86 ? 14.398 -12.867 -7.061 1.00 94.25 86 PRO A CA 1
ATOM 683 C C . PRO A 1 86 ? 14.398 -12.226 -8.463 1.00 94.25 86 PRO A C 1
ATOM 685 O O . PRO A 1 86 ? 14.846 -11.091 -8.619 1.00 94.25 86 PRO A O 1
ATOM 688 N N . ARG A 1 87 ? 13.825 -12.908 -9.468 1.00 95.62 87 ARG A N 1
ATOM 689 C CA . ARG A 1 87 ? 13.674 -12.357 -10.832 1.00 95.62 87 ARG A CA 1
ATOM 690 C C . ARG A 1 87 ? 12.402 -12.786 -11.562 1.00 95.62 87 ARG A C 1
ATOM 692 O O . ARG A 1 87 ? 11.779 -13.793 -11.235 1.00 95.62 87 ARG A O 1
ATOM 699 N N . VAL A 1 88 ? 12.047 -12.045 -12.609 1.00 97.56 88 VAL A N 1
ATOM 700 C CA . VAL A 1 88 ? 10.976 -12.408 -13.544 1.00 97.56 88 VAL A CA 1
ATOM 701 C C . VAL A 1 88 ? 11.435 -13.561 -14.438 1.00 97.56 88 VAL A C 1
ATOM 703 O O . VAL A 1 88 ? 12.498 -13.500 -15.060 1.00 97.56 88 VAL A O 1
ATOM 706 N N . LYS A 1 89 ? 10.621 -14.621 -14.505 1.00 95.31 89 LYS A N 1
ATOM 707 C CA . LYS A 1 89 ? 10.882 -15.824 -15.308 1.00 95.31 89 LYS A CA 1
ATOM 708 C C . LYS A 1 89 ? 9.688 -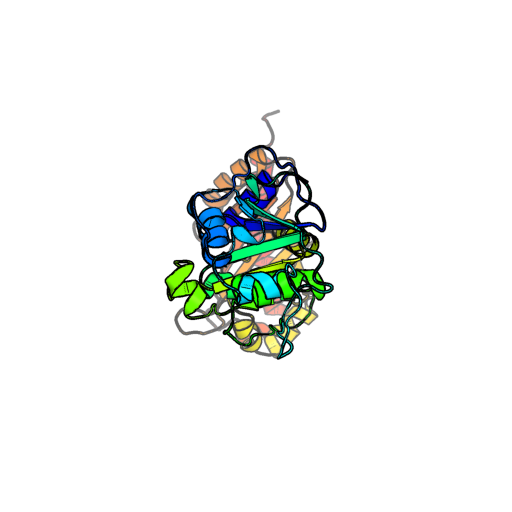16.154 -16.208 1.00 95.31 89 LYS A C 1
ATOM 710 O O . LYS A 1 89 ? 8.555 -16.103 -15.733 1.00 95.31 89 LYS A O 1
ATOM 715 N N . PRO A 1 90 ? 9.915 -16.595 -17.456 1.00 95.38 90 PRO A N 1
ATOM 716 C CA . PRO A 1 90 ? 11.197 -16.592 -18.175 1.00 95.38 90 PRO A CA 1
ATOM 717 C C . PRO A 1 90 ? 11.646 -15.164 -18.540 1.00 95.38 90 PRO A C 1
ATOM 719 O O . PRO A 1 90 ? 10.826 -14.246 -18.525 1.00 95.38 90 PRO A O 1
ATOM 722 N N . ALA A 1 91 ? 12.917 -14.974 -18.910 1.00 96.50 91 ALA A N 1
ATOM 723 C CA . ALA A 1 91 ? 13.432 -13.670 -19.335 1.00 96.50 91 ALA A CA 1
ATOM 724 C C . ALA A 1 91 ? 12.926 -13.269 -20.737 1.00 96.50 91 ALA A C 1
ATOM 726 O O . ALA A 1 91 ? 13.635 -13.345 -21.743 1.00 96.50 91 ALA A O 1
ATOM 727 N N . LYS A 1 92 ? 11.648 -12.887 -20.813 1.00 97.81 92 LYS A N 1
ATOM 728 C CA . LYS A 1 92 ? 10.961 -12.457 -22.039 1.00 97.81 92 LYS A CA 1
ATOM 729 C C . LYS A 1 92 ? 10.608 -10.975 -22.048 1.00 97.81 92 LYS A C 1
ATOM 731 O O . LYS A 1 92 ? 9.992 -10.515 -23.008 1.00 97.81 92 LYS A O 1
ATOM 736 N N . THR A 1 93 ? 10.990 -10.222 -21.023 1.00 98.38 93 THR A N 1
ATOM 737 C CA . THR A 1 93 ? 10.663 -8.802 -20.912 1.00 98.38 93 THR A CA 1
ATOM 738 C C . THR A 1 93 ? 11.291 -8.015 -22.058 1.00 98.38 93 THR A C 1
ATOM 740 O O . THR A 1 93 ? 12.479 -8.131 -22.356 1.00 98.38 93 THR A O 1
ATOM 743 N N . ARG A 1 94 ? 10.470 -7.204 -22.726 1.00 98.19 94 ARG A N 1
ATOM 744 C CA . ARG A 1 94 ? 10.877 -6.297 -23.808 1.00 98.19 94 ARG A CA 1
ATOM 745 C C . ARG A 1 94 ? 10.692 -4.834 -23.449 1.00 98.19 94 ARG A C 1
ATOM 747 O O . ARG A 1 94 ? 11.407 -4.004 -23.996 1.00 98.19 94 ARG A O 1
ATOM 754 N N . SER A 1 95 ? 9.772 -4.519 -22.542 1.00 97.94 95 SER A N 1
ATOM 755 C CA . SER A 1 95 ? 9.637 -3.173 -21.991 1.00 97.94 95 SER A CA 1
ATOM 756 C C . SER A 1 95 ? 9.032 -3.189 -20.594 1.00 97.94 95 SER A C 1
ATOM 758 O O . SER A 1 95 ? 8.199 -4.048 -20.287 1.00 97.94 95 SER A O 1
ATOM 760 N N . VAL A 1 96 ? 9.390 -2.188 -19.793 1.00 98.44 96 VAL A N 1
ATOM 761 C CA . VAL A 1 96 ? 8.808 -1.923 -18.474 1.00 98.44 96 VAL A CA 1
ATOM 762 C C . VAL A 1 96 ? 8.237 -0.509 -18.459 1.00 98.44 96 VAL A C 1
ATOM 764 O O . VAL A 1 96 ? 8.969 0.464 -18.628 1.00 98.44 96 VAL A O 1
ATOM 767 N N . TYR A 1 97 ? 6.923 -0.389 -18.281 1.00 98.44 97 TYR A N 1
ATOM 768 C CA . TYR A 1 97 ? 6.244 0.899 -18.154 1.00 98.44 97 TYR A CA 1
ATOM 769 C C . TYR A 1 97 ? 6.082 1.253 -16.675 1.00 98.44 97 TYR A C 1
ATOM 771 O O . TYR A 1 97 ? 5.534 0.460 -15.914 1.00 98.44 97 TYR A O 1
ATOM 779 N N . ILE A 1 98 ? 6.552 2.436 -16.282 1.00 98.56 98 ILE A N 1
ATOM 780 C CA . ILE A 1 98 ? 6.560 2.947 -14.909 1.00 98.56 98 ILE A CA 1
ATOM 781 C C . ILE A 1 98 ? 5.914 4.330 -14.912 1.00 98.56 98 ILE A C 1
ATOM 783 O O . ILE A 1 98 ? 6.339 5.210 -15.660 1.00 98.56 98 ILE A O 1
ATOM 787 N N . ALA A 1 99 ? 4.914 4.558 -14.069 1.00 98.31 99 ALA A N 1
ATOM 788 C CA . ALA A 1 99 ? 4.335 5.888 -13.885 1.00 98.31 99 ALA A CA 1
ATOM 789 C C . ALA A 1 99 ? 3.694 6.028 -12.496 1.00 98.31 99 ALA A C 1
ATOM 791 O O . ALA A 1 99 ? 3.388 5.019 -11.857 1.00 98.31 99 ALA A O 1
ATOM 792 N N . PRO A 1 100 ? 3.432 7.258 -12.020 1.00 98.12 100 PRO A N 1
ATOM 793 C CA . PRO A 1 100 ? 2.548 7.471 -10.883 1.00 98.12 100 PRO A CA 1
ATOM 794 C C . PRO A 1 100 ? 1.206 6.823 -11.185 1.00 98.12 100 PRO A C 1
ATOM 796 O O . PRO A 1 100 ? 0.703 6.963 -12.302 1.00 98.12 100 PRO A O 1
ATOM 799 N N . LEU A 1 101 ? 0.612 6.160 -10.198 1.00 98.06 101 LEU A N 1
ATOM 800 C CA . LEU A 1 101 ? -0.647 5.446 -10.369 1.00 98.06 101 LEU A CA 1
ATOM 801 C C . LEU A 1 101 ? -1.722 6.352 -10.989 1.00 98.06 101 LEU A C 1
ATOM 803 O O . LEU A 1 101 ? -2.361 5.959 -11.956 1.00 98.06 101 LEU A O 1
ATOM 807 N N . GLU A 1 102 ? -1.851 7.599 -10.529 1.00 96.19 102 GLU A N 1
ATOM 808 C CA . GLU A 1 102 ? -2.816 8.569 -11.070 1.00 96.19 102 GLU A CA 1
ATOM 809 C C . GLU A 1 102 ? -2.607 8.959 -12.545 1.00 96.19 102 GLU A C 1
ATOM 811 O O . GLU A 1 102 ? -3.539 9.456 -13.168 1.00 96.19 102 GLU A O 1
ATOM 816 N N . LYS A 1 103 ? -1.411 8.751 -13.109 1.00 95.81 103 LYS A N 1
ATOM 817 C CA . LYS A 1 103 ? -1.088 9.035 -14.519 1.00 95.81 103 LYS A CA 1
ATOM 818 C C . LYS A 1 103 ? -0.948 7.760 -15.354 1.00 95.81 103 LYS A C 1
ATOM 820 O O . LYS A 1 103 ? -0.636 7.841 -16.540 1.00 95.81 103 LYS A O 1
ATOM 825 N N . PHE A 1 104 ? -1.115 6.589 -14.742 1.00 96.81 104 PHE A N 1
ATOM 826 C CA . PHE A 1 104 ? -0.817 5.320 -15.386 1.00 96.81 104 PHE A CA 1
ATOM 827 C C . PHE A 1 104 ? -1.891 4.962 -16.417 1.00 96.81 104 PHE A C 1
ATOM 829 O O . PHE A 1 104 ? -3.085 4.959 -16.117 1.00 96.81 104 PHE A O 1
ATOM 836 N N . VAL A 1 105 ? -1.469 4.622 -17.636 1.00 93.56 105 VAL A N 1
ATOM 837 C CA . VAL A 1 105 ? -2.374 4.240 -18.729 1.00 93.56 105 VAL A CA 1
ATOM 838 C C . VAL A 1 105 ? -2.345 2.729 -18.951 1.00 93.56 105 VAL A C 1
ATOM 840 O O . VAL A 1 105 ? -1.306 2.148 -19.256 1.00 93.56 105 VAL A O 1
ATOM 843 N N . GLY A 1 106 ? -3.512 2.087 -18.871 1.00 92.44 106 GLY A N 1
ATOM 844 C CA . GLY A 1 106 ? -3.669 0.649 -19.105 1.00 92.44 106 GLY A CA 1
ATOM 845 C C . GLY A 1 106 ? -3.759 -0.163 -17.813 1.00 92.44 106 GLY A C 1
ATOM 846 O O . GLY A 1 106 ? -4.287 0.307 -16.810 1.00 92.44 106 GLY A O 1
ATOM 847 N N . ARG A 1 107 ? -3.292 -1.416 -17.848 1.00 93.69 107 ARG A N 1
ATOM 848 C CA . ARG A 1 107 ? -3.305 -2.329 -16.694 1.00 93.69 107 ARG A CA 1
ATOM 849 C C . ARG A 1 107 ? -1.956 -2.273 -15.984 1.00 93.69 107 ARG A C 1
ATOM 851 O O . ARG A 1 107 ? -0.941 -2.467 -16.638 1.00 93.69 107 ARG A O 1
ATOM 858 N N . ALA A 1 108 ? -1.954 -2.041 -14.676 1.00 97.25 108 ALA A N 1
ATOM 859 C CA . ALA A 1 108 ? -0.766 -2.214 -13.847 1.00 97.25 108 ALA A CA 1
ATOM 860 C C . ALA A 1 108 ? -0.656 -3.674 -13.385 1.00 97.25 108 ALA A C 1
ATOM 862 O O . ALA A 1 108 ? -1.677 -4.295 -13.075 1.00 97.25 108 ALA A O 1
ATOM 863 N N . ASP A 1 109 ? 0.565 -4.198 -13.305 1.00 98.31 109 ASP A N 1
ATOM 864 C CA . ASP A 1 109 ? 0.836 -5.532 -12.762 1.00 98.31 109 ASP A CA 1
ATOM 865 C C . ASP A 1 109 ? 1.292 -5.453 -11.304 1.00 98.31 109 ASP A C 1
ATOM 867 O O . ASP A 1 109 ? 0.840 -6.231 -10.459 1.00 98.31 109 ASP A O 1
ATOM 871 N N . VAL A 1 110 ? 2.152 -4.477 -11.008 1.00 98.75 110 VAL A N 1
ATOM 872 C CA . VAL A 1 110 ? 2.698 -4.221 -9.676 1.00 98.75 110 VAL A CA 1
ATOM 873 C C . VAL A 1 110 ? 2.501 -2.755 -9.316 1.00 98.75 110 VAL A C 1
ATOM 875 O O . VAL A 1 110 ? 2.686 -1.872 -10.152 1.00 98.75 110 VAL A O 1
ATOM 878 N N . ILE A 1 111 ? 2.135 -2.494 -8.064 1.00 98.75 111 ILE A N 1
ATOM 879 C CA . ILE A 1 111 ? 2.133 -1.156 -7.474 1.00 98.75 111 ILE A CA 1
ATOM 880 C C . ILE A 1 111 ? 3.222 -1.104 -6.407 1.00 98.75 111 ILE A C 1
ATOM 882 O O . ILE A 1 111 ? 3.218 -1.914 -5.484 1.00 98.75 111 ILE A O 1
ATOM 886 N N . LEU A 1 112 ? 4.137 -0.148 -6.516 1.00 98.62 112 LEU A N 1
ATOM 887 C CA . LEU A 1 112 ? 5.155 0.132 -5.516 1.00 98.62 112 LEU A CA 1
ATOM 888 C C . LEU A 1 112 ? 4.732 1.322 -4.659 1.00 98.62 112 LEU A C 1
ATOM 890 O O . LEU A 1 112 ? 4.276 2.352 -5.156 1.00 98.62 112 LEU A O 1
ATOM 894 N N . VAL A 1 113 ? 4.932 1.193 -3.357 1.00 98.25 113 VAL A N 1
ATOM 895 C CA . VAL A 1 113 ? 4.751 2.261 -2.377 1.00 98.25 113 VAL A CA 1
ATOM 896 C C . VAL A 1 113 ? 6.097 2.542 -1.739 1.00 98.25 113 VAL A C 1
ATOM 898 O O . VAL A 1 113 ? 6.732 1.629 -1.220 1.00 98.25 113 VAL A O 1
ATOM 901 N N . VAL A 1 114 ? 6.514 3.806 -1.752 1.00 96.50 114 VAL A N 1
ATOM 902 C CA . VAL A 1 114 ? 7.716 4.278 -1.057 1.00 96.50 114 VAL A CA 1
ATOM 903 C C . VAL A 1 114 ? 7.269 5.084 0.150 1.00 96.50 114 VAL A C 1
ATOM 905 O O . VAL A 1 114 ? 6.477 6.016 0.010 1.00 96.50 114 VAL A O 1
ATOM 908 N N . ALA A 1 115 ? 7.729 4.715 1.341 1.00 92.56 115 ALA A N 1
ATOM 909 C CA . ALA A 1 115 ? 7.316 5.374 2.574 1.00 92.56 115 ALA A CA 1
ATOM 910 C C . ALA A 1 115 ? 8.275 5.089 3.732 1.00 92.56 115 ALA A C 1
ATOM 912 O O . ALA A 1 115 ? 9.151 4.235 3.635 1.00 92.56 115 ALA A O 1
ATOM 913 N N . ASN A 1 116 ? 8.071 5.784 4.850 1.00 91.00 116 ASN A N 1
ATOM 914 C CA . ASN A 1 116 ? 8.848 5.565 6.063 1.00 91.00 116 ASN A CA 1
ATOM 915 C C . ASN A 1 116 ? 8.348 4.355 6.886 1.00 91.00 116 ASN A C 1
ATOM 917 O O . ASN A 1 116 ? 7.229 3.874 6.659 1.00 91.00 116 ASN A O 1
ATOM 921 N N . PRO A 1 117 ? 9.132 3.874 7.873 1.00 92.19 117 PRO A N 1
ATOM 922 C CA . PRO A 1 117 ? 8.773 2.714 8.688 1.00 92.19 117 PRO A CA 1
ATOM 923 C C . PRO A 1 117 ? 7.407 2.807 9.374 1.00 92.19 117 PRO A C 1
ATOM 925 O O . PRO A 1 117 ? 6.697 1.808 9.440 1.00 92.19 117 PRO A O 1
ATOM 928 N N . VAL A 1 118 ? 6.989 3.996 9.824 1.00 84.00 118 VAL A N 1
ATOM 929 C CA . VAL A 1 118 ? 5.680 4.187 10.476 1.00 84.00 118 VAL A CA 1
ATOM 930 C C . VAL A 1 118 ? 4.540 3.887 9.502 1.00 84.00 118 VAL A C 1
ATOM 932 O O . VAL A 1 118 ? 3.577 3.204 9.851 1.00 84.00 118 VAL A O 1
ATOM 935 N N . LYS A 1 119 ? 4.640 4.354 8.253 1.00 84.94 119 LYS A N 1
ATOM 936 C CA . LYS A 1 119 ? 3.617 4.063 7.239 1.00 84.94 119 LYS A CA 1
ATOM 937 C C . LYS A 1 119 ? 3.661 2.606 6.782 1.00 84.94 119 LYS A C 1
ATOM 939 O O . LYS A 1 119 ? 2.599 2.025 6.571 1.00 84.94 119 LYS A O 1
ATOM 944 N N . MET A 1 120 ? 4.851 2.009 6.682 1.00 94.38 120 MET A N 1
ATOM 945 C CA . MET A 1 120 ? 4.987 0.583 6.363 1.00 94.38 120 MET A CA 1
ATOM 946 C C . MET A 1 120 ? 4.382 -0.304 7.451 1.00 94.38 120 MET A C 1
ATOM 948 O O . MET A 1 120 ? 3.660 -1.242 7.131 1.00 94.38 120 MET A O 1
ATOM 952 N N . MET A 1 121 ? 4.591 0.027 8.727 1.00 92.25 121 MET A N 1
ATOM 953 C CA . MET A 1 121 ? 3.952 -0.661 9.849 1.00 92.25 121 MET A CA 1
ATOM 954 C C . MET A 1 121 ? 2.423 -0.618 9.728 1.00 92.25 121 MET A C 1
ATOM 956 O O . MET A 1 121 ? 1.772 -1.656 9.830 1.00 92.25 121 MET A O 1
ATOM 960 N N . ASN A 1 122 ? 1.845 0.557 9.453 1.00 84.81 122 ASN A N 1
ATOM 961 C CA . ASN A 1 122 ? 0.396 0.691 9.278 1.00 84.81 122 ASN A CA 1
ATOM 962 C C . ASN A 1 122 ? -0.120 -0.143 8.093 1.00 84.81 122 ASN A C 1
ATOM 964 O O . ASN A 1 122 ? -1.173 -0.768 8.195 1.00 84.81 122 ASN A O 1
ATOM 968 N N . LEU A 1 123 ? 0.622 -0.184 6.980 1.00 92.00 123 LEU A N 1
ATOM 969 C CA . LEU A 1 123 ? 0.288 -1.032 5.832 1.00 92.00 123 LEU A CA 1
ATOM 970 C C . LEU A 1 123 ? 0.295 -2.516 6.202 1.00 92.00 123 LEU A C 1
ATOM 972 O O . LEU A 1 123 ? -0.649 -3.223 5.866 1.00 92.00 123 LEU A O 1
ATOM 976 N N . VAL A 1 124 ? 1.307 -2.977 6.938 1.00 93.81 124 VAL A N 1
ATOM 977 C CA . VAL A 1 124 ? 1.387 -4.364 7.421 1.00 93.81 124 VAL A CA 1
ATOM 978 C C . VAL A 1 124 ? 0.200 -4.713 8.323 1.00 93.81 124 VAL A C 1
ATOM 980 O O . VAL A 1 124 ? -0.399 -5.773 8.165 1.00 93.81 124 VAL A O 1
ATOM 983 N N . GLN A 1 125 ? -0.196 -3.814 9.227 1.00 85.25 125 GLN A N 1
ATOM 984 C CA . GLN A 1 125 ? -1.371 -4.016 10.083 1.00 85.25 125 GLN A CA 1
ATOM 985 C C . GLN A 1 125 ? -2.672 -4.090 9.277 1.00 85.25 125 GLN A C 1
ATOM 987 O O . GLN A 1 125 ? -3.543 -4.899 9.590 1.00 85.25 125 GLN A O 1
ATOM 992 N N . ILE A 1 126 ? -2.812 -3.264 8.238 1.00 86.81 126 ILE A N 1
ATOM 993 C CA . ILE A 1 126 ? -3.973 -3.298 7.343 1.00 86.81 126 ILE A CA 1
ATOM 994 C C . ILE A 1 126 ? -3.999 -4.590 6.532 1.00 86.81 126 ILE A C 1
ATOM 996 O O . ILE A 1 126 ? -5.057 -5.196 6.413 1.00 86.81 126 ILE A O 1
ATOM 1000 N N . LEU A 1 127 ? -2.849 -5.049 6.033 1.00 90.50 127 LEU A N 1
ATOM 1001 C CA . LEU A 1 127 ? -2.744 -6.338 5.354 1.00 90.50 127 LEU A CA 1
ATOM 1002 C C . LEU A 1 127 ? -3.182 -7.477 6.274 1.00 90.50 127 LEU A C 1
ATOM 1004 O O . LEU A 1 127 ? -4.031 -8.262 5.874 1.00 90.50 127 LEU A O 1
ATOM 1008 N N . TYR A 1 128 ? -2.704 -7.505 7.521 1.00 86.81 128 TYR A N 1
ATOM 1009 C CA . TYR A 1 128 ? -3.144 -8.493 8.508 1.00 86.81 128 TYR A CA 1
ATOM 1010 C C . TYR A 1 128 ? -4.657 -8.436 8.760 1.00 86.81 128 TYR A C 1
ATOM 1012 O O . TYR A 1 128 ? -5.308 -9.471 8.814 1.00 86.81 128 TYR A O 1
ATOM 1020 N N . ARG A 1 129 ? -5.251 -7.240 8.879 1.00 79.69 129 ARG A N 1
ATOM 1021 C CA . ARG A 1 129 ? -6.711 -7.093 9.048 1.00 79.69 129 ARG A CA 1
ATOM 1022 C C . ARG A 1 129 ? -7.494 -7.565 7.821 1.00 79.69 129 ARG A C 1
ATOM 1024 O O . ARG A 1 129 ? -8.577 -8.115 7.975 1.00 79.69 129 ARG A O 1
ATOM 1031 N N . LEU A 1 130 ? -6.949 -7.349 6.626 1.00 83.44 130 LEU A N 1
ATOM 1032 C CA . LEU A 1 130 ? -7.572 -7.731 5.363 1.00 83.44 130 LEU A CA 1
ATOM 1033 C C . LEU A 1 130 ? -7.491 -9.242 5.101 1.00 83.44 130 LEU A C 1
ATOM 1035 O O . LEU A 1 130 ? -8.425 -9.806 4.539 1.00 83.44 130 LEU A O 1
ATOM 1039 N N . THR A 1 131 ? -6.375 -9.886 5.454 1.00 86.12 131 THR A N 1
ATOM 1040 C CA . THR A 1 131 ? -6.108 -11.291 5.095 1.00 86.12 131 THR A CA 1
ATOM 1041 C C . THR A 1 131 ? -6.206 -12.263 6.267 1.00 86.12 131 THR A C 1
ATOM 1043 O O . THR A 1 131 ? -6.405 -13.451 6.043 1.00 86.12 131 THR A O 1
ATOM 1046 N N . GLY A 1 132 ? -6.055 -11.790 7.506 1.00 84.00 132 GLY A N 1
ATOM 1047 C CA . GLY A 1 132 ? -5.874 -12.628 8.696 1.00 84.00 132 GLY A CA 1
ATOM 1048 C C . GLY A 1 132 ? -4.486 -13.276 8.799 1.00 84.00 132 GLY A C 1
ATOM 1049 O O . GLY A 1 132 ? -4.244 -14.056 9.718 1.00 84.00 132 GLY A O 1
ATOM 1050 N N . GLU A 1 133 ? -3.568 -12.973 7.877 1.00 87.31 133 GLU A N 1
ATOM 1051 C CA . GLU A 1 133 ? -2.274 -13.650 7.756 1.00 87.31 133 GLU A CA 1
ATOM 1052 C C . GLU A 1 133 ? -1.114 -12.780 8.237 1.00 87.31 133 GLU A C 1
ATOM 1054 O O . GLU A 1 133 ? -1.039 -11.580 7.956 1.00 87.31 133 GLU A O 1
ATOM 1059 N N . VAL A 1 134 ? -0.155 -13.405 8.926 1.00 89.62 134 VAL A N 1
ATOM 1060 C CA . VAL A 1 134 ? 1.081 -12.738 9.345 1.00 89.62 134 VAL A CA 1
ATOM 1061 C C . VAL A 1 134 ? 1.906 -12.364 8.116 1.00 89.62 134 VAL A C 1
ATOM 1063 O O . VAL A 1 134 ? 2.291 -13.215 7.312 1.00 89.62 134 VAL A O 1
ATOM 1066 N N . PHE A 1 135 ? 2.223 -11.077 7.993 1.00 94.19 135 PHE A N 1
ATOM 1067 C CA . PHE A 1 135 ? 3.050 -10.581 6.903 1.00 94.19 135 PHE A CA 1
ATOM 1068 C C . PHE A 1 135 ? 4.488 -11.099 7.017 1.00 94.19 135 PHE A C 1
ATOM 1070 O O . PHE A 1 135 ? 5.211 -10.752 7.950 1.00 94.19 135 PHE A O 1
ATOM 1077 N N . THR A 1 136 ? 4.907 -11.894 6.031 1.00 95.38 136 THR A N 1
ATOM 1078 C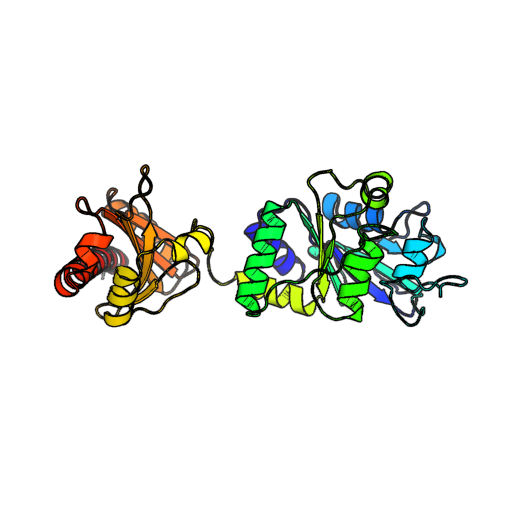 CA . THR A 1 136 ? 6.246 -12.494 5.971 1.00 95.38 136 THR A CA 1
ATOM 1079 C C . THR A 1 136 ? 6.986 -11.997 4.724 1.00 95.38 136 THR A C 1
ATOM 1081 O O . THR A 1 136 ? 6.728 -12.492 3.623 1.00 95.38 136 THR A O 1
ATOM 1084 N N . PRO A 1 137 ? 7.878 -10.998 4.846 1.00 95.00 137 PRO A N 1
ATOM 1085 C CA . PRO A 1 137 ? 8.657 -10.510 3.713 1.00 95.00 137 PRO A CA 1
ATOM 1086 C C . PRO A 1 137 ? 9.840 -11.437 3.390 1.00 95.00 137 PRO A C 1
ATOM 1088 O O . PRO A 1 137 ? 10.434 -12.039 4.281 1.00 95.00 137 PRO A O 1
ATOM 1091 N N . SER A 1 138 ? 10.218 -11.501 2.112 1.00 94.75 138 SER A N 1
ATOM 1092 C CA . SER A 1 138 ? 11.434 -12.170 1.632 1.00 94.75 138 SER A CA 1
ATOM 1093 C C . SER A 1 138 ? 12.412 -11.117 1.122 1.00 94.75 138 SER A C 1
ATOM 1095 O O . SER A 1 138 ? 12.091 -10.373 0.191 1.00 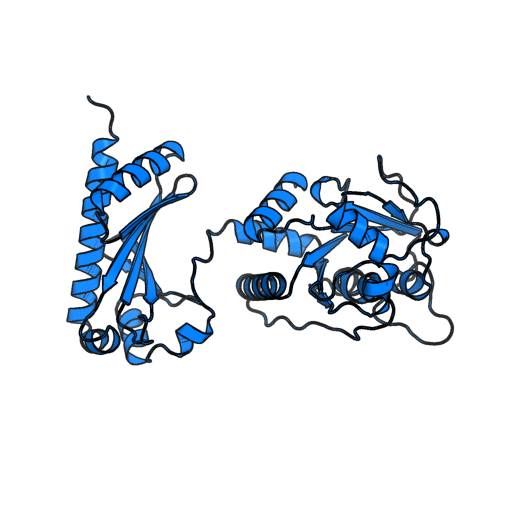94.75 138 SER A O 1
ATOM 1097 N N . MET A 1 139 ? 13.574 -11.013 1.774 1.00 93.00 139 MET A N 1
ATOM 1098 C CA . MET A 1 139 ? 14.549 -9.944 1.542 1.00 93.00 139 MET A CA 1
ATOM 1099 C C . MET A 1 139 ? 15.989 -10.461 1.665 1.00 93.00 139 MET A C 1
ATOM 1101 O O . MET A 1 139 ? 16.337 -11.112 2.648 1.00 93.00 139 MET A O 1
ATOM 1105 N N . LYS A 1 140 ? 16.836 -10.111 0.695 1.00 90.94 140 LYS A N 1
ATOM 1106 C CA . LYS A 1 140 ? 18.307 -10.180 0.745 1.00 90.94 140 LYS A CA 1
ATOM 1107 C C . LYS A 1 140 ? 18.948 -8.807 0.976 1.00 90.94 140 LYS A C 1
ATOM 1109 O O . LYS A 1 140 ? 20.137 -8.749 1.283 1.00 90.94 140 LYS A O 1
ATOM 1114 N N . ALA A 1 141 ? 18.201 -7.716 0.776 1.00 90.00 141 ALA A N 1
ATOM 1115 C CA . ALA A 1 141 ? 18.660 -6.330 0.905 1.00 90.00 141 ALA A CA 1
ATOM 1116 C C . ALA A 1 141 ? 19.915 -5.998 0.060 1.00 90.00 141 ALA A C 1
ATOM 1118 O O . ALA A 1 141 ? 20.699 -5.109 0.395 1.00 90.00 141 ALA A O 1
ATOM 1119 N N . SER A 1 142 ? 20.124 -6.708 -1.053 1.00 89.69 142 SER A N 1
ATOM 1120 C CA . SER A 1 142 ? 21.264 -6.535 -1.960 1.00 89.69 142 SER A CA 1
ATOM 1121 C C . SER A 1 142 ? 20.920 -6.973 -3.391 1.00 89.69 142 SER A C 1
ATOM 1123 O O . SER A 1 142 ? 20.029 -7.794 -3.588 1.00 89.69 142 SER A O 1
ATOM 1125 N N . GLY A 1 143 ? 21.614 -6.412 -4.392 1.00 84.25 143 GLY A N 1
ATOM 1126 C CA . GLY A 1 143 ? 21.492 -6.834 -5.799 1.00 84.25 143 GLY A CA 1
ATOM 1127 C C . GLY A 1 143 ? 20.247 -6.327 -6.542 1.00 84.25 143 GLY A C 1
ATOM 1128 O O . GLY A 1 143 ? 19.540 -7.122 -7.149 1.00 84.25 143 GLY A O 1
ATOM 1129 N N . GLY A 1 144 ? 19.971 -5.016 -6.501 1.00 85.88 144 GLY A N 1
ATOM 1130 C CA . GLY A 1 144 ? 18.825 -4.413 -7.205 1.00 85.88 144 GLY A CA 1
ATOM 1131 C C . GLY A 1 144 ? 17.484 -4.780 -6.565 1.00 85.88 144 GLY A C 1
ATOM 1132 O O . GLY A 1 144 ? 16.642 -5.437 -7.168 1.00 85.88 144 GLY A O 1
ATOM 1133 N N . VAL A 1 145 ? 17.269 -4.401 -5.305 1.00 92.19 145 VAL A N 1
ATOM 1134 C CA . VAL A 1 145 ? 16.106 -4.895 -4.549 1.00 92.19 145 VAL A CA 1
ATOM 1135 C C . VAL A 1 145 ? 14.802 -4.188 -4.910 1.00 92.19 145 VAL A C 1
ATOM 1137 O O . VAL A 1 145 ? 13.736 -4.785 -4.785 1.00 92.19 145 VAL A O 1
ATOM 1140 N N . CYS A 1 146 ? 14.852 -2.967 -5.448 1.00 93.81 146 CYS A N 1
ATOM 1141 C CA . CYS A 1 146 ? 13.664 -2.331 -6.014 1.00 93.81 146 CYS A CA 1
ATOM 1142 C C . CYS A 1 146 ? 13.082 -3.140 -7.199 1.00 93.81 146 CYS A C 1
ATOM 1144 O O . CYS A 1 146 ? 11.869 -3.360 -7.273 1.00 93.81 146 CYS A O 1
ATOM 1146 N N . SER A 1 147 ? 13.938 -3.648 -8.094 1.00 96.88 147 SER A N 1
ATOM 1147 C CA . SER A 1 147 ? 13.534 -4.495 -9.228 1.00 96.88 147 SER A CA 1
ATOM 1148 C C . SER A 1 147 ? 13.264 -5.946 -8.811 1.00 96.88 147 SER A C 1
ATOM 1150 O O . SER A 1 147 ? 12.299 -6.554 -9.268 1.00 96.88 147 SER A O 1
ATOM 1152 N N . GLY A 1 148 ? 14.058 -6.502 -7.898 1.00 96.88 148 GLY A N 1
ATOM 1153 C CA . GLY A 1 148 ? 13.876 -7.861 -7.395 1.00 96.88 148 GLY A CA 1
ATOM 1154 C C . GLY A 1 148 ? 12.759 -7.973 -6.350 1.00 96.88 148 GLY A C 1
ATOM 1155 O O . GLY A 1 148 ? 11.677 -8.503 -6.604 1.00 96.88 148 GLY A O 1
ATOM 1156 N N . GLU A 1 149 ? 13.016 -7.480 -5.142 1.00 97.88 149 GLU A N 1
ATOM 1157 C CA . GLU A 1 149 ? 12.155 -7.681 -3.971 1.00 97.88 149 GLU A CA 1
ATOM 1158 C C . GLU A 1 149 ? 10.830 -6.920 -4.057 1.00 97.88 149 GLU A C 1
ATOM 1160 O O . GLU A 1 149 ? 9.804 -7.451 -3.636 1.00 97.88 149 GLU A O 1
ATOM 1165 N N . ALA A 1 150 ? 10.830 -5.694 -4.587 1.00 97.75 150 ALA A N 1
ATOM 1166 C CA . ALA A 1 150 ? 9.624 -4.865 -4.674 1.00 97.75 150 ALA A CA 1
ATOM 1167 C C . ALA A 1 150 ? 8.883 -4.974 -6.017 1.00 97.75 150 ALA A C 1
ATOM 1169 O O . ALA A 1 150 ? 7.785 -4.435 -6.139 1.00 97.75 150 ALA A O 1
ATOM 1170 N N . THR A 1 151 ? 9.438 -5.671 -7.016 1.00 98.44 151 THR A N 1
ATOM 1171 C CA . THR A 1 151 ? 8.785 -5.820 -8.330 1.00 98.44 151 THR A CA 1
ATOM 1172 C C . THR A 1 151 ? 8.676 -7.274 -8.771 1.00 98.44 151 THR A C 1
ATOM 1174 O O . THR A 1 151 ? 7.559 -7.761 -8.951 1.00 98.44 151 THR A O 1
ATOM 1177 N N . ALA A 1 152 ? 9.792 -7.996 -8.900 1.00 98.06 152 ALA A N 1
ATOM 1178 C CA . ALA A 1 152 ? 9.774 -9.383 -9.359 1.00 98.06 152 ALA A CA 1
ATOM 1179 C C . ALA A 1 152 ? 9.014 -10.313 -8.399 1.00 98.06 152 ALA A C 1
ATOM 1181 O O . ALA A 1 152 ? 8.158 -11.065 -8.860 1.00 98.06 152 ALA A O 1
ATOM 1182 N N . ILE A 1 153 ? 9.240 -10.223 -7.079 1.00 98.12 153 ILE A N 1
ATOM 1183 C CA . ILE A 1 153 ? 8.504 -11.047 -6.098 1.00 98.12 153 ILE A CA 1
ATOM 1184 C C . ILE A 1 153 ? 6.985 -10.811 -6.195 1.00 98.12 153 ILE A C 1
ATOM 1186 O O . ILE A 1 153 ? 6.259 -11.780 -6.424 1.00 98.12 153 ILE A O 1
ATOM 1190 N N . PRO A 1 154 ? 6.464 -9.568 -6.098 1.00 98.38 154 PRO A N 1
ATOM 1191 C CA . PRO A 1 154 ? 5.030 -9.328 -6.252 1.00 98.38 154 PRO A CA 1
ATOM 1192 C C . PRO A 1 154 ? 4.453 -9.794 -7.584 1.00 98.38 154 PRO A C 1
ATOM 1194 O O . PRO A 1 154 ? 3.326 -10.295 -7.632 1.00 98.38 154 PRO A O 1
ATOM 1197 N N . LEU A 1 155 ? 5.215 -9.655 -8.669 1.00 98.31 155 LEU A N 1
ATOM 1198 C CA . LEU A 1 155 ? 4.766 -10.085 -9.984 1.00 98.31 155 LEU A CA 1
ATOM 1199 C C . LEU A 1 155 ? 4.669 -11.610 -10.091 1.00 98.31 155 LEU A C 1
ATOM 1201 O O . LEU A 1 155 ? 3.659 -12.111 -10.593 1.00 98.31 155 LEU A O 1
ATOM 1205 N N . MET A 1 156 ? 5.707 -12.321 -9.649 1.00 97.75 156 MET A N 1
ATOM 1206 C CA . MET A 1 156 ? 5.870 -13.762 -9.848 1.00 97.75 156 MET A CA 1
ATOM 1207 C C . MET A 1 156 ? 5.121 -14.581 -8.801 1.00 97.75 156 MET A C 1
ATOM 1209 O O . MET A 1 156 ? 4.417 -15.525 -9.147 1.00 97.75 156 MET A O 1
ATOM 1213 N N . GLU A 1 157 ? 5.230 -14.198 -7.530 1.00 97.25 157 GLU A N 1
ATOM 1214 C CA . GLU A 1 157 ? 4.649 -14.939 -6.405 1.00 97.25 157 GLU A CA 1
ATOM 1215 C C . GLU A 1 157 ? 3.227 -14.473 -6.060 1.00 97.25 157 GLU A C 1
ATOM 1217 O O . GLU A 1 157 ? 2.578 -15.062 -5.200 1.00 97.25 157 GLU A O 1
ATOM 1222 N N . LYS A 1 158 ? 2.728 -13.411 -6.712 1.00 96.69 158 LYS A N 1
ATOM 1223 C CA . LYS A 1 158 ? 1.387 -12.834 -6.487 1.00 96.69 158 LYS A CA 1
ATOM 1224 C C . LYS A 1 158 ? 1.092 -12.499 -5.019 1.00 96.69 158 LYS A C 1
ATOM 1226 O O . LYS A 1 158 ? -0.066 -12.477 -4.606 1.00 96.69 158 LYS A O 1
ATOM 1231 N N . ARG A 1 159 ? 2.128 -12.148 -4.251 1.00 96.19 159 ARG A N 1
ATOM 1232 C CA . ARG A 1 159 ? 2.029 -11.700 -2.855 1.00 96.19 159 ARG A CA 1
ATOM 1233 C C . ARG A 1 159 ? 2.729 -10.365 -2.637 1.00 96.19 159 ARG A C 1
ATOM 1235 O O . ARG A 1 159 ? 3.641 -10.002 -3.369 1.00 96.19 159 ARG A O 1
ATOM 1242 N N . VAL A 1 160 ? 2.308 -9.632 -1.614 1.00 98.25 160 VAL A N 1
ATOM 1243 C CA . VAL A 1 160 ? 2.966 -8.379 -1.220 1.00 98.25 160 VAL A CA 1
ATOM 1244 C C . VAL A 1 160 ? 4.363 -8.682 -0.679 1.00 98.25 160 VAL A C 1
ATOM 1246 O O . VAL A 1 160 ? 4.558 -9.686 0.009 1.00 98.25 160 VAL A O 1
ATOM 1249 N N . ASN A 1 161 ? 5.330 -7.810 -0.959 1.00 98.38 161 ASN A N 1
ATOM 1250 C CA . ASN A 1 161 ? 6.673 -7.932 -0.406 1.00 98.38 161 ASN A CA 1
ATOM 1251 C C . ASN A 1 161 ? 7.253 -6.568 -0.016 1.00 98.38 161 ASN A C 1
ATOM 1253 O O . ASN A 1 161 ? 7.090 -5.579 -0.729 1.00 98.38 161 ASN A O 1
ATOM 1257 N N . LEU A 1 162 ? 7.916 -6.523 1.139 1.00 97.75 162 LEU A N 1
ATOM 1258 C CA . LEU A 1 162 ? 8.631 -5.354 1.652 1.00 97.75 162 LEU A CA 1
ATOM 1259 C C . LEU A 1 162 ? 10.106 -5.478 1.274 1.00 97.75 162 LEU A C 1
ATOM 1261 O O . LEU A 1 162 ? 10.625 -6.588 1.252 1.00 97.75 162 LEU A O 1
ATOM 1265 N N . THR A 1 163 ? 10.775 -4.354 1.041 1.00 97.44 163 THR A N 1
ATOM 1266 C CA . THR A 1 163 ? 12.234 -4.273 0.961 1.00 97.44 163 THR A CA 1
ATOM 1267 C C . THR A 1 163 ? 12.762 -3.156 1.854 1.00 97.44 163 THR A C 1
ATOM 1269 O O . THR A 1 163 ? 12.156 -2.086 1.975 1.00 97.44 163 THR A O 1
ATOM 1272 N N . LEU A 1 164 ? 13.926 -3.399 2.461 1.00 96.62 164 LEU A N 1
ATOM 1273 C CA . LEU A 1 164 ? 14.677 -2.386 3.209 1.00 96.62 164 LEU A CA 1
ATOM 1274 C C . LEU A 1 164 ? 15.468 -1.427 2.311 1.00 96.62 164 LEU A C 1
ATOM 1276 O O . LEU A 1 164 ? 16.061 -0.470 2.819 1.00 96.62 164 LEU A O 1
ATOM 1280 N N . LEU A 1 165 ? 15.446 -1.675 0.995 1.00 95.75 165 LEU A N 1
ATOM 1281 C CA . LEU A 1 165 ? 16.314 -1.055 0.000 1.00 95.75 165 LEU A CA 1
ATOM 1282 C C . LEU A 1 165 ? 17.793 -1.393 0.241 1.00 95.75 165 LEU A C 1
ATOM 1284 O O . LEU A 1 165 ? 18.246 -1.587 1.369 1.00 95.75 165 LEU A O 1
ATOM 1288 N N . CYS A 1 166 ? 18.573 -1.469 -0.832 1.00 94.62 166 CYS A N 1
ATOM 1289 C CA . CYS A 1 166 ? 20.010 -1.711 -0.733 1.00 94.62 166 CYS A CA 1
ATOM 1290 C C . CYS A 1 166 ? 20.796 -0.399 -0.853 1.00 94.62 166 CYS A C 1
ATOM 1292 O O . CYS A 1 166 ? 20.258 0.640 -1.245 1.00 94.62 166 CYS A O 1
ATOM 1294 N N . SER A 1 167 ? 22.100 -0.435 -0.570 1.00 93.25 167 SER A N 1
ATOM 1295 C CA . SER A 1 167 ? 22.970 0.736 -0.752 1.00 93.25 167 SER A CA 1
ATOM 1296 C C . SER A 1 167 ? 22.927 1.277 -2.185 1.00 93.25 167 SER A C 1
ATOM 1298 O O . SER A 1 167 ? 22.998 2.485 -2.381 1.00 93.25 167 SER A O 1
ATOM 1300 N N . GLY A 1 168 ? 22.761 0.400 -3.182 1.00 91.00 168 GLY A N 1
ATOM 1301 C CA . GLY A 1 168 ? 22.614 0.793 -4.585 1.00 91.00 168 GLY A CA 1
ATOM 1302 C C . GLY A 1 168 ? 21.358 1.627 -4.835 1.00 91.00 168 GLY A C 1
ATOM 1303 O O . GLY A 1 168 ? 21.452 2.690 -5.439 1.00 91.00 168 GLY A O 1
ATOM 1304 N N . ASP A 1 169 ? 20.208 1.210 -4.305 1.00 92.62 169 ASP A N 1
ATOM 1305 C CA . ASP A 1 169 ? 18.962 1.975 -4.431 1.00 92.62 169 ASP A CA 1
ATOM 1306 C C . ASP A 1 169 ? 19.102 3.354 -3.767 1.00 92.62 169 ASP A C 1
ATOM 1308 O O . ASP A 1 169 ? 18.641 4.357 -4.302 1.00 92.62 169 ASP A O 1
ATOM 1312 N N . ARG A 1 170 ? 19.813 3.447 -2.640 1.00 93.56 170 ARG A N 1
ATOM 1313 C CA . ARG A 1 170 ? 20.059 4.724 -1.948 1.00 93.56 170 ARG A CA 1
ATOM 1314 C C . ARG A 1 170 ? 20.974 5.649 -2.753 1.00 93.56 170 ARG A C 1
ATOM 1316 O O . ARG A 1 170 ? 20.630 6.807 -2.969 1.00 93.56 170 ARG A O 1
ATOM 1323 N N . ILE A 1 171 ? 22.104 5.129 -3.236 1.00 91.44 171 ILE A N 1
ATOM 1324 C CA . ILE A 1 171 ? 23.125 5.902 -3.961 1.00 91.44 171 ILE A CA 1
ATOM 1325 C C . ILE A 1 171 ? 22.641 6.303 -5.360 1.00 91.44 171 ILE A C 1
ATOM 1327 O O . ILE A 1 171 ? 22.786 7.458 -5.747 1.00 91.44 171 ILE A O 1
ATOM 1331 N N . PHE A 1 172 ? 22.080 5.360 -6.120 1.00 89.88 172 PHE A N 1
ATOM 1332 C CA . PHE A 1 172 ? 21.726 5.561 -7.530 1.00 89.88 172 PHE A CA 1
ATOM 1333 C C . PHE A 1 172 ? 20.248 5.891 -7.736 1.00 89.88 172 PHE A C 1
ATOM 1335 O O . PHE A 1 172 ? 19.907 6.569 -8.697 1.00 89.88 172 PHE A O 1
ATOM 1342 N N . GLY A 1 173 ? 19.366 5.418 -6.853 1.00 89.56 173 GLY A N 1
ATOM 1343 C CA . GLY A 1 173 ? 17.933 5.704 -6.913 1.00 89.56 173 GLY A CA 1
ATOM 1344 C C . GLY A 1 173 ? 17.511 6.937 -6.115 1.00 89.56 173 GLY A C 1
ATOM 1345 O O . GLY A 1 173 ? 16.408 7.430 -6.321 1.00 89.56 173 GLY A O 1
ATOM 1346 N N . GLY A 1 174 ? 18.360 7.456 -5.219 1.00 91.75 174 GLY A N 1
ATOM 1347 C CA . GLY A 1 174 ? 18.073 8.661 -4.431 1.00 91.75 174 GLY A CA 1
ATOM 1348 C C . GLY A 1 174 ? 17.048 8.453 -3.309 1.00 91.75 174 GLY A C 1
ATOM 1349 O O . GLY A 1 174 ? 16.332 9.390 -2.935 1.00 91.75 174 GLY A O 1
ATOM 1350 N N . PHE A 1 175 ? 16.944 7.227 -2.792 1.00 93.25 175 PHE A N 1
ATOM 1351 C CA . PHE A 1 175 ? 16.115 6.914 -1.627 1.00 93.25 175 PHE A CA 1
ATOM 1352 C C . PHE A 1 175 ? 16.785 7.372 -0.326 1.00 93.25 175 PHE A C 1
ATOM 1354 O O . PHE A 1 175 ? 17.984 7.172 -0.121 1.00 93.25 175 PHE A O 1
ATOM 1361 N N . ARG A 1 176 ? 15.999 7.964 0.576 1.00 91.12 176 ARG A N 1
ATOM 1362 C CA . ARG A 1 176 ? 16.458 8.486 1.873 1.00 91.12 176 ARG A CA 1
ATOM 1363 C C . ARG A 1 176 ? 16.643 7.371 2.893 1.00 91.12 176 ARG A C 1
ATOM 1365 O O . ARG A 1 176 ? 16.004 6.327 2.799 1.00 91.12 176 ARG A O 1
ATOM 1372 N N . GLU A 1 177 ? 17.484 7.606 3.899 1.00 90.88 177 GLU A N 1
ATOM 1373 C CA . GLU A 1 177 ? 17.766 6.665 4.999 1.00 90.88 177 GLU A CA 1
ATOM 1374 C C . GLU A 1 177 ? 16.501 6.154 5.698 1.00 90.88 177 GLU A C 1
ATOM 1376 O O . GLU A 1 177 ? 16.410 4.976 6.033 1.00 90.88 177 GLU A O 1
ATOM 1381 N N . ASP A 1 178 ? 15.498 7.019 5.834 1.00 91.62 178 ASP A N 1
ATOM 1382 C CA . ASP A 1 178 ? 14.219 6.735 6.473 1.00 91.62 178 ASP A CA 1
ATOM 1383 C C . ASP A 1 178 ? 13.149 6.195 5.514 1.00 91.62 178 ASP A C 1
ATOM 1385 O O . ASP A 1 178 ? 11.991 6.080 5.904 1.00 91.62 178 ASP A O 1
ATOM 1389 N N . GLU A 1 179 ? 13.500 5.863 4.271 1.00 93.38 179 GLU A N 1
ATOM 1390 C CA . GLU A 1 179 ? 12.580 5.303 3.282 1.00 93.38 179 GLU A CA 1
ATOM 1391 C C . GLU A 1 179 ? 12.780 3.795 3.097 1.00 93.38 179 GLU A C 1
ATOM 1393 O O . GLU A 1 179 ? 13.895 3.265 3.110 1.00 93.38 179 GLU A O 1
ATOM 1398 N N . LEU A 1 180 ? 11.650 3.127 2.886 1.00 96.81 180 LEU A N 1
ATOM 1399 C CA . LEU A 1 180 ? 11.492 1.728 2.512 1.00 96.81 180 LEU A CA 1
ATOM 1400 C C . LEU A 1 180 ? 10.617 1.666 1.255 1.00 96.81 180 LEU A C 1
ATOM 1402 O O . LEU A 1 180 ? 9.916 2.633 0.931 1.00 96.81 180 LEU A O 1
ATOM 1406 N N . ALA A 1 181 ? 10.582 0.512 0.590 1.00 97.31 181 ALA A N 1
ATOM 1407 C CA . ALA A 1 181 ? 9.620 0.260 -0.480 1.00 97.31 181 ALA A CA 1
ATOM 1408 C C . ALA A 1 181 ? 8.837 -1.031 -0.237 1.00 97.31 181 ALA A C 1
ATOM 1410 O O . ALA A 1 181 ? 9.358 -2.004 0.299 1.00 97.31 181 ALA A O 1
ATOM 1411 N N . MET A 1 182 ? 7.572 -1.039 -0.641 1.00 98.31 182 MET A N 1
ATOM 1412 C CA . MET A 1 182 ? 6.713 -2.216 -0.610 1.00 98.31 182 MET A CA 1
ATOM 1413 C C . MET A 1 182 ? 6.055 -2.389 -1.973 1.00 98.31 182 MET A C 1
ATOM 1415 O O . MET A 1 182 ? 5.458 -1.453 -2.503 1.00 98.31 182 MET A O 1
ATOM 1419 N N . GLY A 1 183 ? 6.184 -3.583 -2.537 1.00 98.56 183 GLY A N 1
ATOM 1420 C CA . GLY A 1 183 ? 5.585 -3.961 -3.804 1.00 98.56 183 GLY A CA 1
ATOM 1421 C C . GLY A 1 183 ? 4.334 -4.799 -3.601 1.00 98.56 183 GLY A C 1
ATOM 1422 O O . GLY A 1 183 ? 4.317 -5.727 -2.793 1.00 98.56 183 GLY A O 1
ATOM 1423 N N . PHE A 1 184 ? 3.292 -4.491 -4.360 1.00 98.62 184 PHE A N 1
ATOM 1424 C CA . PHE A 1 184 ? 1.999 -5.155 -4.304 1.00 98.62 184 PHE A CA 1
ATOM 1425 C C . PHE A 1 184 ? 1.644 -5.692 -5.686 1.00 98.62 184 PHE A C 1
ATOM 1427 O O . PHE A 1 184 ? 1.740 -4.937 -6.654 1.00 98.62 184 PHE A O 1
ATOM 1434 N N . PRO A 1 185 ? 1.125 -6.925 -5.807 1.00 98.44 185 PRO A N 1
ATOM 1435 C CA . PRO A 1 185 ? 0.326 -7.273 -6.974 1.00 98.44 185 PRO A CA 1
ATOM 1436 C C . PRO A 1 185 ? -0.816 -6.255 -7.089 1.00 98.44 185 PRO A C 1
ATOM 1438 O O . PRO A 1 185 ? -1.478 -5.967 -6.087 1.00 98.44 185 PRO A O 1
ATOM 1441 N N . ALA A 1 186 ? -1.055 -5.700 -8.279 1.00 97.81 186 ALA A N 1
ATOM 1442 C CA . ALA A 1 186 ? -1.982 -4.574 -8.435 1.00 97.81 186 ALA A CA 1
ATOM 1443 C C . ALA A 1 186 ? -3.384 -4.867 -7.873 1.00 97.81 186 ALA A C 1
ATOM 1445 O O . ALA A 1 186 ? -3.973 -4.038 -7.186 1.00 97.81 186 ALA A O 1
ATOM 1446 N N . GLU A 1 187 ? -3.877 -6.089 -8.070 1.00 96.19 187 GLU A N 1
ATOM 1447 C CA . GLU A 1 187 ? -5.168 -6.546 -7.546 1.00 96.19 187 GLU A CA 1
ATOM 1448 C C . GLU A 1 187 ? -5.234 -6.523 -6.010 1.00 96.19 187 GLU A C 1
ATOM 1450 O O . GLU A 1 187 ? -6.267 -6.169 -5.443 1.00 96.19 187 GLU A O 1
ATOM 1455 N N . VAL A 1 188 ? -4.134 -6.850 -5.322 1.00 96.62 188 VAL A N 1
ATOM 1456 C CA . VAL A 1 188 ? -4.055 -6.787 -3.853 1.00 96.62 188 VAL A CA 1
ATOM 1457 C C . VAL A 1 188 ? -4.007 -5.337 -3.383 1.00 96.62 188 VAL A C 1
ATOM 1459 O O . VAL A 1 188 ? -4.688 -4.989 -2.422 1.00 96.62 188 VAL A O 1
ATOM 1462 N N . PHE A 1 189 ? -3.265 -4.470 -4.078 1.00 97.44 189 PHE A N 1
ATOM 1463 C CA . PHE A 1 189 ? -3.233 -3.041 -3.758 1.00 97.44 189 PHE A CA 1
ATOM 1464 C C . PHE A 1 189 ? -4.631 -2.415 -3.822 1.00 97.44 189 PHE A C 1
ATOM 1466 O O . PHE A 1 189 ? -5.018 -1.662 -2.931 1.00 97.44 189 PHE A O 1
ATOM 1473 N N . PHE A 1 190 ? -5.422 -2.756 -4.840 1.00 95.06 190 PHE A N 1
ATOM 1474 C CA . PHE A 1 190 ? -6.784 -2.239 -4.960 1.00 95.06 190 PHE A CA 1
ATOM 1475 C C . PHE A 1 190 ? -7.702 -2.741 -3.846 1.00 95.06 190 PHE A C 1
ATOM 1477 O O . PHE A 1 190 ? -8.411 -1.930 -3.258 1.00 95.06 190 PHE A O 1
ATOM 1484 N N . LYS A 1 191 ? -7.603 -4.021 -3.461 1.00 93.25 191 LYS A N 1
ATOM 1485 C CA . LYS A 1 191 ? -8.314 -4.550 -2.283 1.00 93.25 191 LYS A CA 1
ATOM 1486 C C . LYS A 1 191 ? -7.945 -3.805 -1.002 1.00 93.25 191 LYS A C 1
ATOM 1488 O O . LYS A 1 191 ? -8.825 -3.514 -0.202 1.00 93.25 191 LYS A O 1
ATOM 1493 N N . VAL A 1 192 ? -6.664 -3.469 -0.820 1.00 92.56 192 VAL A N 1
ATOM 1494 C CA . VAL A 1 192 ? -6.224 -2.639 0.311 1.00 92.56 192 VAL A CA 1
ATOM 1495 C C . VAL A 1 192 ? -6.929 -1.289 0.270 1.00 92.56 192 VAL A C 1
ATOM 1497 O O . VAL A 1 192 ? -7.506 -0.901 1.276 1.00 92.56 192 VAL A O 1
ATOM 1500 N N . VAL A 1 193 ? -6.931 -0.587 -0.868 1.00 91.44 193 VAL A N 1
ATOM 1501 C CA . VAL A 1 193 ? -7.575 0.735 -0.986 1.00 91.44 193 VAL A CA 1
ATOM 1502 C C . VAL A 1 193 ? -9.086 0.675 -0.761 1.00 91.44 193 VAL A C 1
ATOM 1504 O O . VAL A 1 193 ? -9.626 1.566 -0.105 1.00 91.44 193 VAL A O 1
ATOM 1507 N N . ASP A 1 194 ? -9.756 -0.364 -1.253 1.00 87.50 194 ASP A N 1
ATOM 1508 C CA . ASP A 1 194 ? -11.185 -0.577 -1.018 1.00 87.50 194 ASP A CA 1
ATOM 1509 C C . ASP A 1 194 ? -11.462 -0.844 0.471 1.00 87.50 194 ASP A C 1
ATOM 1511 O O . ASP A 1 194 ? -12.401 -0.285 1.036 1.00 87.50 194 ASP A O 1
ATOM 1515 N N . PHE A 1 195 ? -10.584 -1.590 1.151 1.00 82.19 195 PHE A N 1
ATOM 1516 C CA . PHE A 1 195 ? -10.653 -1.808 2.598 1.00 82.19 195 PHE A CA 1
ATOM 1517 C C . PHE A 1 195 ? -10.469 -0.512 3.410 1.00 82.19 195 PHE A C 1
ATOM 1519 O O . PHE A 1 195 ? -11.079 -0.351 4.464 1.00 82.19 195 PHE A O 1
ATOM 1526 N N . LEU A 1 196 ? -9.715 0.476 2.901 1.00 76.38 196 LEU A N 1
ATOM 1527 C CA . LEU A 1 196 ? -9.586 1.795 3.549 1.00 76.38 196 LEU A CA 1
ATOM 1528 C C . LEU A 1 196 ? -10.899 2.603 3.573 1.00 76.38 196 LEU A C 1
ATOM 1530 O O . LEU A 1 196 ? -10.941 3.659 4.210 1.00 76.38 196 LEU A O 1
ATOM 1534 N N . GLN A 1 197 ? -11.954 2.169 2.865 1.00 57.84 197 GLN A N 1
ATOM 1535 C CA . GLN A 1 197 ? -13.282 2.788 2.960 1.00 57.84 197 GLN A CA 1
ATOM 1536 C C . GLN A 1 197 ? -13.967 2.505 4.306 1.00 57.84 197 GLN A C 1
ATOM 1538 O O . GLN A 1 197 ? -14.877 3.248 4.694 1.00 57.84 197 GLN A O 1
ATOM 1543 N N . GLU A 1 198 ? -13.502 1.506 5.062 1.00 43.16 198 GLU A N 1
ATOM 1544 C CA . GLU A 1 198 ? -13.885 1.364 6.459 1.00 43.16 198 GLU A CA 1
ATOM 1545 C C . GLU A 1 198 ? -13.221 2.470 7.291 1.00 43.16 198 GLU A C 1
ATOM 1547 O O . GLU A 1 198 ? -12.015 2.716 7.204 1.00 43.16 198 GLU A O 1
ATOM 1552 N N . PRO A 1 199 ? -14.014 3.234 8.056 1.00 44.00 199 PRO A N 1
ATOM 1553 C CA . PRO A 1 199 ? -13.552 4.481 8.622 1.00 44.00 199 PRO A CA 1
ATOM 1554 C C . PRO A 1 199 ? -12.428 4.271 9.600 1.00 44.00 199 PRO A C 1
ATOM 1556 O O . PRO A 1 199 ? -12.596 3.521 10.556 1.00 44.00 199 PRO A O 1
ATOM 1559 N N . LYS A 1 200 ? -11.370 5.060 9.371 1.00 39.94 200 LYS A N 1
ATOM 1560 C CA . LYS A 1 200 ? -10.443 5.593 10.370 1.00 39.94 200 LYS A CA 1
ATOM 1561 C C . LYS A 1 200 ? -10.342 4.648 11.555 1.00 39.94 200 LYS A C 1
ATOM 1563 O O . LYS A 1 200 ? -11.092 4.808 12.516 1.00 39.94 200 LYS A O 1
ATOM 1568 N N . LEU A 1 201 ? -9.362 3.745 11.489 1.00 41.91 201 LEU A N 1
ATOM 1569 C CA . LEU A 1 201 ? -8.607 3.412 12.687 1.00 41.91 201 LEU A CA 1
ATOM 1570 C C . LEU A 1 201 ? -8.432 4.731 13.433 1.00 41.91 201 LEU A C 1
ATOM 1572 O O . LEU A 1 201 ? -7.780 5.666 12.958 1.00 41.91 201 LEU A O 1
ATOM 1576 N N . THR A 1 202 ? -9.206 4.848 14.500 1.00 40.59 202 THR A N 1
ATOM 1577 C CA . THR A 1 202 ? -9.148 5.919 15.467 1.00 40.59 202 THR A CA 1
ATOM 1578 C C . THR A 1 202 ? -7.720 5.941 16.004 1.00 40.59 202 THR A C 1
ATOM 1580 O O . THR A 1 202 ? -6.867 5.135 15.629 1.00 40.59 202 THR A O 1
ATOM 1583 N N . GLU A 1 203 ? -7.420 6.834 16.925 1.00 42.31 203 GLU A N 1
ATOM 1584 C CA . GLU A 1 203 ? -6.196 6.773 17.729 1.00 42.31 203 GLU A CA 1
ATOM 1585 C C . GLU A 1 203 ? -6.142 5.502 18.620 1.00 42.31 203 GLU A C 1
ATOM 1587 O O . GLU A 1 203 ? -5.567 5.501 19.700 1.00 42.31 203 GLU A O 1
ATOM 1592 N N . ALA A 1 204 ? -6.748 4.400 18.175 1.00 39.31 204 ALA A N 1
ATOM 1593 C CA . ALA A 1 204 ? -6.703 3.072 18.729 1.00 39.31 204 ALA A CA 1
ATOM 1594 C C . ALA A 1 204 ? -5.345 2.439 18.387 1.00 39.31 204 ALA A C 1
ATOM 1596 O O . ALA A 1 204 ? -5.139 1.762 17.383 1.00 39.31 204 ALA A O 1
ATOM 1597 N N . LEU A 1 205 ? -4.374 2.835 19.202 1.00 42.06 205 LEU A N 1
ATOM 1598 C CA . LEU A 1 205 ? -3.440 1.985 19.930 1.00 42.06 205 LEU A CA 1
ATOM 1599 C C . LEU A 1 205 ? -3.230 0.545 19.398 1.00 42.06 205 LEU A C 1
ATOM 1601 O O . LEU A 1 205 ? -4.166 -0.231 19.223 1.00 42.06 205 LEU A O 1
ATOM 1605 N N . CYS A 1 206 ? -1.947 0.181 19.226 1.00 45.47 206 CYS A N 1
ATOM 1606 C CA . CYS A 1 206 ? -1.448 -1.177 18.949 1.00 45.47 206 CYS A CA 1
ATOM 1607 C C . CYS A 1 206 ? -2.263 -2.265 19.676 1.00 45.47 206 CYS A C 1
ATOM 1609 O O . CYS A 1 206 ? -2.534 -2.121 20.867 1.00 45.47 206 CYS A O 1
ATOM 1611 N N . GLY A 1 207 ? -2.501 -3.417 19.029 1.00 43.91 207 GLY A N 1
ATOM 1612 C CA . GLY A 1 207 ? -3.077 -4.620 19.662 1.00 43.91 207 GLY A CA 1
ATOM 1613 C C . GLY A 1 207 ? -2.367 -5.087 20.949 1.00 43.91 207 GLY A C 1
ATOM 1614 O O . GLY A 1 207 ? -2.949 -5.829 21.734 1.00 43.91 207 GLY A O 1
ATOM 1615 N N . CYS A 1 208 ? -1.157 -4.583 21.216 1.00 49.16 208 CYS A N 1
ATOM 1616 C CA . CYS A 1 208 ? -0.446 -4.629 22.491 1.00 49.16 208 CYS A CA 1
ATOM 1617 C C . CYS A 1 208 ? -1.337 -4.239 23.691 1.00 49.16 208 CYS A C 1
ATOM 1619 O O . CYS A 1 208 ? -1.301 -4.888 24.730 1.00 49.16 208 CYS A O 1
ATOM 1621 N N . LEU A 1 209 ? -2.171 -3.204 23.542 1.00 49.78 209 LEU A N 1
ATOM 1622 C CA . LEU A 1 209 ? -2.987 -2.661 24.632 1.00 49.78 209 LEU A CA 1
ATOM 1623 C C . LEU A 1 209 ? -4.231 -3.496 24.943 1.00 49.78 209 LEU A C 1
ATOM 1625 O O . LEU A 1 209 ? -4.702 -3.456 26.073 1.00 49.78 209 LEU A O 1
ATOM 1629 N N . MET A 1 210 ? -4.706 -4.323 24.004 1.00 50.19 210 MET A N 1
ATOM 1630 C CA . MET A 1 210 ? -5.771 -5.299 24.276 1.00 50.19 210 MET A CA 1
ATOM 1631 C C . MET A 1 210 ? -5.272 -6.506 25.081 1.00 50.19 210 MET A C 1
ATOM 1633 O O . MET A 1 210 ? -6.060 -7.145 25.781 1.00 50.19 210 MET A O 1
ATOM 1637 N N . SER A 1 211 ? -3.981 -6.836 24.983 1.00 53.66 211 SER A N 1
ATOM 1638 C CA . SER A 1 211 ? -3.356 -7.879 25.807 1.00 53.66 211 SER A CA 1
ATOM 1639 C C . SER A 1 211 ? -3.223 -7.450 27.270 1.00 53.66 211 SER A C 1
ATOM 1641 O O . SER A 1 211 ? -3.359 -8.293 28.149 1.00 53.66 211 SER A O 1
ATOM 1643 N N . ASP A 1 212 ? -3.055 -6.149 27.524 1.00 60.44 212 ASP A N 1
ATOM 1644 C CA . ASP A 1 212 ? -2.965 -5.565 28.872 1.00 60.44 212 ASP A CA 1
ATOM 1645 C C . ASP A 1 212 ? -4.317 -5.444 29.594 1.00 60.44 212 ASP A C 1
ATOM 1647 O O . ASP A 1 212 ? -4.360 -5.069 30.766 1.00 60.44 212 ASP A O 1
ATOM 1651 N N . ILE A 1 213 ? -5.433 -5.712 28.910 1.00 74.25 213 ILE A N 1
ATOM 1652 C CA . ILE A 1 213 ? -6.756 -5.691 29.538 1.00 74.25 213 ILE A CA 1
ATOM 1653 C C . ILE A 1 213 ? -6.884 -6.939 30.427 1.00 74.25 213 ILE A C 1
ATOM 1655 O O . ILE A 1 213 ? -6.685 -8.048 29.924 1.00 74.25 213 ILE A O 1
ATOM 1659 N N . PRO A 1 214 ? -7.249 -6.800 31.713 1.00 77.25 214 PRO A N 1
ATOM 1660 C CA . PRO A 1 214 ? -7.515 -7.933 32.589 1.00 77.25 214 PRO A CA 1
ATOM 1661 C C . PRO A 1 214 ? -8.603 -8.856 32.031 1.00 77.25 214 PRO A C 1
ATOM 1663 O O . PRO A 1 214 ? -9.610 -8.386 31.497 1.00 77.25 214 PRO A O 1
ATOM 1666 N N . ASP A 1 215 ? -8.427 -10.170 32.173 1.00 80.44 215 ASP A N 1
ATOM 1667 C CA . ASP A 1 215 ? -9.339 -11.152 31.573 1.00 80.44 215 ASP A CA 1
ATOM 1668 C C . ASP A 1 215 ? -10.767 -11.046 32.114 1.00 80.44 215 ASP A C 1
ATOM 1670 O O . ASP A 1 215 ? -11.712 -11.152 31.338 1.00 80.44 215 ASP A O 1
ATOM 1674 N N . HIS A 1 216 ? -10.947 -10.699 33.392 1.00 79.25 216 HIS A N 1
ATOM 1675 C CA . HIS A 1 216 ? -12.279 -10.503 33.973 1.00 79.25 216 HIS A CA 1
ATOM 1676 C C . HIS A 1 216 ? -13.051 -9.348 33.317 1.00 79.25 216 HIS A C 1
ATOM 1678 O O . HIS A 1 216 ? -14.262 -9.443 33.136 1.00 79.25 216 HIS A O 1
ATOM 1684 N N . LEU A 1 217 ? -12.363 -8.277 32.902 1.00 81.31 217 LEU A N 1
ATOM 1685 C CA . LEU A 1 217 ? -12.979 -7.168 32.169 1.00 81.31 217 LEU A CA 1
ATOM 1686 C C . LEU A 1 217 ? -13.358 -7.595 30.743 1.00 81.31 217 LEU A C 1
ATOM 1688 O O . LEU A 1 217 ? -14.431 -7.232 30.261 1.00 81.31 217 LEU A O 1
ATOM 1692 N N . LYS A 1 218 ? -12.521 -8.411 30.084 1.00 83.25 218 LYS A N 1
ATOM 1693 C CA . LYS A 1 218 ? -12.858 -8.990 28.772 1.00 83.25 218 LYS A CA 1
ATOM 1694 C C . LYS A 1 218 ? -14.095 -9.879 28.883 1.00 83.25 218 LYS A C 1
ATOM 1696 O O . LYS A 1 218 ? -15.048 -9.692 28.136 1.00 83.25 218 LYS A O 1
ATOM 1701 N N . GLU A 1 219 ? -14.091 -10.816 29.826 1.00 83.12 219 GLU A N 1
ATOM 1702 C CA . GLU A 1 219 ? -15.192 -11.752 30.059 1.00 83.12 219 GLU A CA 1
ATOM 1703 C C . GLU A 1 219 ? -16.490 -11.033 30.431 1.00 83.12 219 GLU A C 1
ATOM 1705 O O . GLU A 1 219 ? -17.546 -11.387 29.909 1.00 83.12 219 GLU A O 1
ATOM 1710 N N . GLY A 1 220 ? -16.417 -9.997 31.272 1.00 84.62 220 GLY A N 1
ATOM 1711 C CA . GLY A 1 220 ? -17.570 -9.174 31.634 1.00 84.62 220 GLY A CA 1
ATOM 1712 C C . GLY A 1 220 ? -18.232 -8.534 30.413 1.00 84.62 220 GLY A C 1
ATOM 1713 O O . GLY A 1 220 ? -19.447 -8.616 30.258 1.00 84.62 220 GLY A O 1
ATOM 1714 N N . LEU A 1 221 ? -17.445 -7.967 29.491 1.00 85.94 221 LEU A N 1
ATOM 1715 C CA . LEU A 1 221 ? -17.980 -7.401 28.248 1.00 85.94 221 LEU A CA 1
ATOM 1716 C C . LEU A 1 221 ? -18.547 -8.478 27.312 1.00 85.94 221 LEU A C 1
ATOM 1718 O O . LEU A 1 221 ? -19.642 -8.296 26.779 1.00 85.94 221 LEU A O 1
ATOM 1722 N N . LEU A 1 222 ? -17.861 -9.616 27.157 1.00 85.50 222 LEU A N 1
ATOM 1723 C CA . LEU A 1 222 ? -18.348 -10.729 26.331 1.00 85.50 222 LEU A CA 1
ATOM 1724 C C . LEU A 1 222 ? -19.697 -11.271 26.832 1.00 85.50 222 LEU A C 1
ATOM 1726 O O . LEU A 1 222 ? -20.607 -11.506 26.040 1.00 85.50 222 LEU A O 1
ATOM 1730 N N . LYS A 1 223 ? -19.869 -11.413 28.152 1.00 85.62 223 LYS A N 1
ATOM 1731 C CA . LYS A 1 223 ? -21.141 -11.835 28.766 1.00 85.62 223 LYS A CA 1
ATOM 1732 C C . LYS A 1 223 ? -22.273 -10.833 28.559 1.00 85.62 223 LYS A C 1
ATOM 1734 O O . LYS A 1 223 ? -23.429 -11.233 28.464 1.00 85.62 223 LYS A O 1
ATOM 1739 N N . LEU A 1 224 ? -21.948 -9.545 28.455 1.00 85.19 224 LEU A N 1
ATOM 1740 C CA . LEU A 1 224 ? -22.908 -8.497 28.104 1.00 85.19 224 LEU A CA 1
ATOM 1741 C C . LEU A 1 224 ? -23.289 -8.505 26.612 1.00 85.19 224 LEU A C 1
ATOM 1743 O O . LEU A 1 224 ? -24.069 -7.654 26.190 1.00 85.19 224 LEU A O 1
ATOM 1747 N N . GLY A 1 225 ? -22.779 -9.461 25.827 1.00 82.75 225 GLY A N 1
ATOM 1748 C CA . GLY A 1 225 ? -23.096 -9.622 24.409 1.00 82.75 225 GLY A CA 1
ATOM 1749 C C . GLY A 1 225 ? -22.220 -8.783 23.482 1.00 82.75 225 GLY A C 1
ATOM 1750 O O . GLY A 1 225 ? -22.572 -8.600 22.319 1.00 82.75 225 GLY A O 1
ATOM 1751 N N . PHE A 1 226 ? -21.097 -8.258 23.978 1.00 86.44 226 PHE A N 1
ATOM 1752 C CA . PHE A 1 226 ? -20.106 -7.608 23.129 1.00 86.44 226 PHE A CA 1
ATOM 1753 C C . PHE A 1 226 ? -19.185 -8.634 22.481 1.00 86.44 226 PHE A C 1
ATOM 1755 O O . PHE A 1 226 ? -18.773 -9.607 23.102 1.00 86.44 226 PHE A O 1
ATOM 1762 N N . GLU A 1 227 ? -18.791 -8.367 21.248 1.00 80.75 227 GLU A N 1
ATOM 1763 C CA . GLU A 1 227 ? -17.741 -9.081 20.541 1.00 80.75 227 GLU A CA 1
ATOM 1764 C C . GLU A 1 227 ? -16.435 -8.283 20.575 1.00 80.75 227 GLU A C 1
ATOM 1766 O O . GLU A 1 227 ? -16.406 -7.070 20.812 1.00 80.75 227 GLU A O 1
ATOM 1771 N N . ARG A 1 228 ? -15.322 -8.983 20.350 1.00 75.81 228 ARG A N 1
ATOM 1772 C CA . ARG A 1 228 ? -13.979 -8.406 20.404 1.00 75.81 228 ARG A CA 1
ATOM 1773 C C . ARG A 1 228 ? -13.443 -8.155 18.997 1.00 75.81 228 ARG A C 1
ATOM 1775 O O . ARG A 1 228 ? -13.351 -9.075 18.192 1.00 75.81 228 ARG A O 1
ATOM 1782 N N . ALA A 1 229 ? -12.989 -6.930 18.757 1.00 64.94 229 ALA A N 1
ATOM 1783 C CA . ALA A 1 229 ? -12.149 -6.567 17.622 1.00 64.94 229 ALA A CA 1
ATOM 1784 C C . ALA A 1 229 ? -10.671 -6.443 18.049 1.00 64.94 229 ALA A C 1
ATOM 1786 O O . ALA A 1 229 ? -10.292 -6.706 19.195 1.00 64.94 229 ALA A O 1
ATOM 1787 N N . THR A 1 230 ? -9.810 -6.040 17.115 1.00 57.16 230 THR A N 1
ATOM 1788 C CA . THR A 1 230 ? -8.360 -5.903 17.341 1.00 57.16 230 THR A CA 1
ATOM 1789 C C . THR A 1 230 ? -8.003 -4.843 18.385 1.00 57.16 230 THR A C 1
ATOM 1791 O O . THR A 1 230 ? -6.984 -4.982 19.055 1.00 57.16 230 THR A O 1
ATOM 1794 N N . ASP A 1 231 ? -8.813 -3.791 18.506 1.00 62.00 231 ASP A N 1
ATOM 1795 C CA . ASP A 1 231 ? -8.515 -2.578 19.279 1.00 62.00 231 ASP A CA 1
ATOM 1796 C C . ASP A 1 231 ? -9.731 -2.003 20.044 1.00 62.00 231 ASP A C 1
ATOM 1798 O O . ASP A 1 231 ? -9.627 -0.949 20.667 1.00 62.00 231 ASP A O 1
ATOM 1802 N N . HIS A 1 232 ? -10.879 -2.691 20.017 1.00 76.38 232 HIS A N 1
ATOM 1803 C CA . HIS A 1 232 ? -12.107 -2.299 20.717 1.00 76.38 232 HIS A CA 1
ATOM 1804 C C . HIS A 1 232 ? -13.060 -3.488 20.915 1.00 76.38 232 HIS A C 1
ATOM 1806 O O . HIS A 1 232 ? -12.841 -4.579 20.382 1.00 76.38 232 HIS A O 1
ATOM 1812 N N . PHE A 1 233 ? -14.145 -3.259 21.653 1.00 83.81 233 PHE A N 1
ATOM 1813 C CA . PHE A 1 233 ? -15.305 -4.150 21.725 1.00 83.81 233 PHE A CA 1
ATOM 1814 C C . PHE A 1 233 ? -16.476 -3.541 20.957 1.00 83.81 233 PHE A C 1
ATOM 1816 O O . PHE A 1 233 ? -16.636 -2.323 20.948 1.00 83.81 233 PHE A O 1
ATOM 1823 N N . PHE A 1 234 ? -17.313 -4.349 20.320 1.00 85.25 234 PHE A N 1
ATOM 1824 C CA . PHE A 1 234 ? -18.495 -3.864 19.604 1.00 85.25 234 PHE A CA 1
ATOM 1825 C C . PHE A 1 234 ? -19.710 -4.726 19.919 1.00 85.25 234 PHE A C 1
ATOM 1827 O O . PHE A 1 234 ? -19.584 -5.907 20.213 1.00 85.25 234 PHE A O 1
ATOM 1834 N N . GLY A 1 235 ? -20.890 -4.122 19.909 1.00 86.12 235 GLY A N 1
ATOM 1835 C CA . GLY A 1 235 ? -22.118 -4.808 20.290 1.00 86.12 235 GLY A CA 1
ATOM 1836 C C . GLY A 1 235 ? -23.323 -3.892 20.181 1.00 86.12 235 GLY A C 1
ATOM 1837 O O . GLY A 1 235 ? -23.246 -2.809 19.594 1.00 86.12 235 GLY A O 1
ATOM 1838 N N . GLU A 1 236 ? -24.435 -4.324 20.760 1.00 85.06 236 GLU A N 1
ATOM 1839 C CA . GLU A 1 236 ? -25.684 -3.575 20.758 1.00 85.06 236 GLU A CA 1
ATOM 1840 C C . GLU A 1 236 ? -26.173 -3.329 22.187 1.00 85.06 236 GLU A C 1
ATOM 1842 O O . GLU A 1 236 ? -26.244 -4.245 23.003 1.00 85.06 236 GLU A O 1
ATOM 1847 N N . ILE A 1 237 ? -26.537 -2.083 22.491 1.00 86.25 237 ILE A N 1
ATOM 1848 C CA . ILE A 1 237 ? -27.204 -1.711 23.741 1.00 86.25 237 ILE A CA 1
ATOM 1849 C C . ILE A 1 237 ? -28.498 -0.986 23.385 1.00 86.25 237 ILE A C 1
ATOM 1851 O O . ILE A 1 237 ? -28.470 0.027 22.690 1.00 86.25 237 ILE A O 1
ATOM 1855 N N . GLU A 1 238 ? -29.630 -1.487 23.888 1.00 83.88 238 GLU A N 1
ATOM 1856 C CA . GLU A 1 238 ? -30.954 -0.858 23.731 1.00 83.88 238 GLU A CA 1
ATOM 1857 C C . GLU A 1 238 ? -31.297 -0.507 22.268 1.00 83.88 238 GLU A C 1
ATOM 1859 O O . GLU A 1 238 ? -31.766 0.595 21.970 1.00 83.88 238 GLU A O 1
ATOM 1864 N N . GLY A 1 239 ? -31.038 -1.427 21.331 1.00 78.62 239 GLY A N 1
ATOM 1865 C CA . GLY A 1 239 ? -31.323 -1.205 19.910 1.00 78.62 239 GLY A CA 1
ATOM 1866 C C . GLY A 1 239 ? -30.259 -0.393 19.167 1.00 78.62 239 GLY A C 1
ATOM 1867 O O . GLY A 1 239 ? -30.476 -0.025 18.012 1.00 78.62 239 GLY A O 1
ATOM 1868 N N . ARG A 1 240 ? -29.140 -0.032 19.816 1.00 82.19 240 ARG A N 1
ATOM 1869 C CA . ARG A 1 240 ? -28.077 0.788 19.219 1.00 82.19 240 ARG A CA 1
ATOM 1870 C C . ARG A 1 240 ? -26.756 0.060 19.149 1.00 82.19 240 ARG A C 1
ATOM 1872 O O . ARG A 1 240 ? -26.203 -0.336 20.172 1.00 82.19 240 ARG A O 1
ATOM 1879 N N . SER A 1 241 ? -26.211 -0.005 17.940 1.00 85.75 241 SER A N 1
ATOM 1880 C CA . SER A 1 241 ? -24.839 -0.438 17.721 1.00 85.75 241 SER A CA 1
ATOM 1881 C C . SER A 1 241 ? -23.874 0.533 18.391 1.00 85.75 241 SER A C 1
ATOM 1883 O O . SER A 1 241 ? -23.953 1.746 18.186 1.00 85.75 241 SER A O 1
ATOM 1885 N N . VAL A 1 242 ? -22.952 -0.008 19.177 1.00 88.81 242 VAL A N 1
ATOM 1886 C CA . VAL A 1 242 ? -21.941 0.752 19.906 1.00 88.81 242 VAL A CA 1
ATOM 1887 C C . VAL A 1 242 ? -20.572 0.095 19.782 1.00 88.81 242 VAL A C 1
ATOM 1889 O O . VAL A 1 242 ? -20.454 -1.121 19.632 1.00 88.81 242 VAL A O 1
ATOM 1892 N N . ARG A 1 243 ? -19.524 0.915 19.853 1.00 85.88 243 ARG A N 1
ATOM 1893 C CA . ARG A 1 243 ? -18.128 0.476 19.951 1.00 85.88 243 ARG A CA 1
ATOM 1894 C C . ARG A 1 243 ? -17.522 1.042 21.227 1.00 85.88 243 ARG A C 1
ATOM 1896 O O . ARG A 1 243 ? -17.649 2.237 21.485 1.00 85.88 243 ARG A O 1
ATOM 1903 N N . LEU A 1 244 ? -16.874 0.192 22.008 1.00 86.62 244 LEU A N 1
ATOM 1904 C CA . LEU A 1 244 ? -16.270 0.508 23.292 1.00 86.62 244 LEU A CA 1
ATOM 1905 C C . LEU A 1 244 ? -14.751 0.426 23.173 1.00 86.62 244 LEU A C 1
ATOM 1907 O O . LEU A 1 244 ? -14.197 -0.643 22.911 1.00 86.62 244 LEU A O 1
ATOM 1911 N N . TYR A 1 245 ? -14.088 1.550 23.400 1.00 82.00 245 TYR A N 1
ATOM 1912 C CA . TYR A 1 245 ? -12.639 1.635 23.499 1.00 82.00 245 TYR A CA 1
ATOM 1913 C C . TYR A 1 245 ? -12.275 1.762 24.969 1.00 82.00 245 TYR A C 1
ATOM 1915 O O . TYR A 1 245 ? -12.827 2.605 25.677 1.00 82.00 245 TYR A O 1
ATOM 1923 N N . ILE A 1 246 ? -11.381 0.894 25.429 1.00 82.19 246 ILE A N 1
ATOM 1924 C CA . ILE A 1 246 ? -10.864 0.942 26.792 1.00 82.19 246 ILE A CA 1
ATOM 1925 C C . ILE A 1 246 ? -9.572 1.743 26.752 1.00 82.19 246 ILE A C 1
ATOM 1927 O O . ILE A 1 246 ? -8.592 1.327 26.132 1.00 82.19 246 ILE A O 1
ATOM 1931 N N . ASP A 1 247 ? -9.586 2.881 27.431 1.00 73.25 247 ASP A N 1
ATOM 1932 C CA . ASP A 1 247 ? -8.475 3.814 27.458 1.00 73.25 247 ASP A CA 1
ATOM 1933 C C . ASP A 1 247 ? -7.748 3.716 28.804 1.00 73.25 247 ASP A C 1
ATOM 1935 O O . ASP A 1 247 ? -8.354 3.531 29.865 1.00 73.25 247 ASP A O 1
ATOM 1939 N N . LYS A 1 248 ? -6.423 3.870 28.763 1.00 71.75 248 LYS A N 1
ATOM 1940 C CA . LYS A 1 248 ? -5.619 4.087 29.967 1.00 71.75 248 LYS A CA 1
ATOM 1941 C C . LYS A 1 248 ? -5.558 5.586 30.270 1.00 71.75 248 LYS A C 1
ATOM 1943 O O . LYS A 1 248 ? -5.459 6.393 29.345 1.00 71.75 248 LYS A O 1
ATOM 1948 N N . ASP A 1 249 ? -5.615 5.961 31.544 1.00 67.81 249 ASP A N 1
ATOM 1949 C CA . ASP A 1 249 ? -5.336 7.336 31.968 1.00 67.81 249 ASP A CA 1
ATOM 1950 C C . ASP A 1 249 ? -3.839 7.678 31.886 1.00 67.81 249 ASP A C 1
ATOM 1952 O O . ASP A 1 249 ? -3.006 6.854 31.503 1.00 67.81 249 ASP A O 1
ATOM 1956 N N . GLU A 1 250 ? -3.489 8.914 32.254 1.00 66.50 250 GLU A N 1
ATOM 1957 C CA . GLU A 1 250 ? -2.110 9.427 32.241 1.00 66.50 250 GLU A CA 1
ATOM 1958 C C . GLU A 1 250 ? -1.148 8.606 33.120 1.00 66.50 250 GLU A C 1
ATOM 1960 O O . GLU A 1 250 ? 0.058 8.615 32.889 1.00 66.50 250 GLU A O 1
ATOM 1965 N N . ASN A 1 251 ? -1.679 7.852 34.089 1.00 66.81 251 ASN A N 1
ATOM 1966 C CA . ASN A 1 251 ? -0.919 6.971 34.974 1.00 66.81 251 ASN A CA 1
ATOM 1967 C C . ASN A 1 251 ? -0.946 5.503 34.510 1.00 66.81 251 ASN A C 1
ATOM 1969 O O . ASN A 1 251 ? -0.475 4.618 35.225 1.00 66.81 251 ASN A O 1
ATOM 1973 N N . GLY A 1 252 ? -1.513 5.218 33.334 1.00 65.00 252 GLY A N 1
ATOM 1974 C CA . GLY A 1 252 ? -1.610 3.873 32.776 1.00 65.00 252 GLY A CA 1
ATOM 1975 C C . GLY A 1 252 ? -2.733 3.014 33.367 1.00 65.00 252 GLY A C 1
ATOM 1976 O O . GLY A 1 252 ? -2.787 1.819 33.065 1.00 65.00 252 GLY A O 1
ATOM 1977 N N . ARG A 1 253 ? -3.626 3.570 34.199 1.00 74.12 253 ARG A N 1
ATOM 1978 C CA . ARG A 1 253 ? -4.729 2.811 34.810 1.00 74.12 253 ARG A CA 1
ATOM 1979 C C . ARG A 1 253 ? -5.895 2.708 33.834 1.00 74.12 253 ARG A C 1
ATOM 1981 O O . ARG A 1 253 ? -6.227 3.672 33.154 1.00 74.12 253 ARG A O 1
ATOM 1988 N N . LEU A 1 254 ? -6.548 1.547 33.793 1.00 77.38 254 LEU A N 1
ATOM 1989 C CA . LEU A 1 254 ? -7.772 1.332 33.014 1.00 77.38 254 LEU A CA 1
ATOM 1990 C C . LEU A 1 254 ? -8.947 1.984 33.744 1.00 77.38 254 LEU A C 1
ATOM 1992 O O . LEU A 1 254 ? -9.684 1.327 34.469 1.00 77.38 254 LEU A O 1
ATOM 1996 N N . SER A 1 255 ? -9.071 3.297 33.620 1.00 80.50 255 SER A N 1
ATOM 1997 C CA . SER A 1 255 ? -10.073 4.108 34.316 1.00 80.50 255 SER A CA 1
ATOM 1998 C C . SER A 1 255 ? -10.990 4.846 33.350 1.00 80.50 255 SER A C 1
ATOM 2000 O O . SER A 1 255 ? -11.902 5.526 33.801 1.00 80.50 255 SER A O 1
ATOM 2002 N N . ARG A 1 256 ? -10.807 4.702 32.033 1.00 81.00 256 ARG A N 1
ATOM 2003 C CA . ARG A 1 256 ? -11.612 5.409 31.038 1.00 81.00 256 ARG A CA 1
ATOM 2004 C C . ARG A 1 256 ? -12.181 4.462 29.991 1.00 81.00 256 ARG A C 1
ATOM 2006 O O . ARG A 1 256 ? -11.517 3.537 29.525 1.00 81.00 256 ARG A O 1
ATOM 2013 N N . LEU A 1 257 ? -13.424 4.724 29.607 1.00 86.19 257 LEU A N 1
ATOM 2014 C CA . LEU A 1 257 ? -14.098 4.062 28.501 1.00 86.19 257 LEU A CA 1
ATOM 2015 C C . LEU A 1 257 ? -14.618 5.109 27.519 1.00 86.19 257 LEU A C 1
ATOM 2017 O O . LEU A 1 257 ? -15.396 5.986 27.897 1.00 86.19 257 LEU A O 1
ATOM 2021 N N . THR A 1 258 ? -14.242 4.990 26.251 1.00 86.31 258 THR A N 1
ATOM 2022 C CA . THR A 1 258 ? -14.812 5.803 25.177 1.00 86.31 258 THR A CA 1
ATOM 2023 C C . THR A 1 258 ? -15.858 4.996 24.414 1.00 86.31 258 THR A C 1
ATOM 2025 O O . THR A 1 258 ? -15.572 3.938 23.853 1.00 86.31 258 THR A O 1
ATOM 2028 N N . ILE A 1 259 ? -17.084 5.515 24.364 1.00 89.31 259 ILE A N 1
ATOM 2029 C CA . ILE A 1 259 ? -18.237 4.871 23.732 1.00 89.31 259 ILE A CA 1
ATOM 2030 C C . ILE A 1 259 ? -18.573 5.616 22.446 1.00 89.31 259 ILE A C 1
ATOM 2032 O O . ILE A 1 259 ? -18.921 6.794 22.487 1.00 89.31 259 ILE A O 1
ATOM 2036 N N . TYR A 1 260 ? -18.506 4.919 21.315 1.00 87.94 260 TYR A N 1
ATOM 2037 C CA . TYR A 1 260 ? -18.936 5.411 20.009 1.00 87.94 260 TYR A CA 1
ATOM 2038 C C . TYR A 1 260 ? -20.297 4.817 19.658 1.00 87.94 260 TYR A C 1
ATOM 2040 O O . TYR A 1 260 ? -20.449 3.597 19.634 1.00 87.94 260 TYR A O 1
ATOM 2048 N N . ALA A 1 261 ? -21.257 5.669 19.316 1.00 88.56 261 ALA A N 1
ATOM 2049 C CA . ALA A 1 261 ? -22.571 5.298 18.806 1.00 88.56 261 ALA A CA 1
ATOM 2050 C C . ALA A 1 261 ? -22.728 5.826 17.365 1.00 88.56 261 ALA A C 1
ATOM 2052 O O . ALA A 1 261 ? -23.134 6.979 17.177 1.00 88.56 261 ALA A O 1
ATOM 2053 N N . PRO A 1 262 ? -22.367 5.029 16.340 1.00 84.56 262 PRO A N 1
ATOM 2054 C CA . PRO A 1 262 ? -22.546 5.412 14.945 1.00 84.56 262 PRO A CA 1
ATOM 2055 C C . PRO A 1 262 ? -24.026 5.401 14.549 1.00 84.56 262 PRO A C 1
ATOM 2057 O O . PRO A 1 262 ? -24.751 4.438 14.800 1.00 84.56 262 PRO A O 1
ATOM 2060 N N . VAL A 1 263 ? -24.469 6.451 13.859 1.00 85.50 263 VAL A N 1
ATOM 2061 C CA . VAL A 1 263 ? -25.842 6.590 13.361 1.00 85.50 263 VAL A CA 1
ATOM 2062 C C . VAL A 1 263 ? -25.824 6.970 11.890 1.00 85.50 263 VAL A C 1
ATOM 2064 O O . VAL A 1 263 ? -25.175 7.935 11.491 1.00 85.50 263 VAL A O 1
ATOM 2067 N N . LYS A 1 264 ? -26.565 6.226 11.067 1.00 83.62 264 LYS A N 1
ATOM 2068 C CA . LYS A 1 264 ? -26.720 6.543 9.647 1.00 83.62 264 LYS A CA 1
ATOM 2069 C C . LYS A 1 264 ? -27.824 7.576 9.455 1.00 83.62 264 LYS A C 1
ATOM 2071 O O . LYS A 1 264 ? -28.946 7.388 9.915 1.00 83.62 264 LYS A O 1
ATOM 2076 N N . LEU A 1 265 ? -27.511 8.642 8.736 1.00 84.81 265 LEU A N 1
ATOM 2077 C CA . LEU A 1 265 ? -28.420 9.714 8.356 1.00 84.81 265 LEU A CA 1
ATOM 2078 C C . LEU A 1 265 ? -28.690 9.690 6.838 1.00 84.81 265 LEU A C 1
ATOM 2080 O O . LEU A 1 265 ? -27.998 8.998 6.085 1.00 84.81 265 LEU A O 1
ATOM 2084 N N . PRO A 1 266 ? -29.715 10.417 6.354 1.00 83.88 266 PRO A N 1
ATOM 2085 C CA . PRO A 1 266 ? -30.092 10.376 4.940 1.00 83.88 266 PRO A CA 1
ATOM 2086 C C . PRO A 1 266 ? -29.049 10.958 3.973 1.00 83.88 266 PRO A C 1
ATOM 2088 O O . PRO A 1 266 ? -28.970 10.506 2.835 1.00 83.88 266 PRO A O 1
ATOM 2091 N N . SER A 1 267 ? -28.256 11.950 4.394 1.00 84.06 267 SER A N 1
ATOM 2092 C CA . SER A 1 267 ? -27.265 12.625 3.543 1.00 84.06 267 SER A CA 1
ATOM 2093 C C . SER A 1 267 ? -26.067 13.144 4.342 1.00 84.06 267 SER A C 1
ATOM 2095 O O . SER A 1 267 ? -26.118 13.206 5.573 1.00 84.06 267 SER A O 1
ATOM 2097 N N . GLY A 1 268 ? -24.999 13.519 3.627 1.00 78.38 268 GLY A N 1
ATOM 2098 C CA . GLY A 1 268 ? -23.803 14.128 4.213 1.00 78.38 268 GLY A CA 1
ATOM 2099 C C . GLY A 1 268 ? -24.080 15.467 4.886 1.00 78.38 268 GLY A C 1
ATOM 2100 O O . GLY A 1 268 ? -23.750 15.643 6.051 1.00 78.38 268 GLY A O 1
ATOM 2101 N N . ASP A 1 269 ? -24.813 16.353 4.217 1.00 83.44 269 ASP A N 1
ATOM 2102 C CA . ASP A 1 269 ? -25.156 17.667 4.775 1.00 83.44 269 ASP A CA 1
ATOM 2103 C C . ASP A 1 269 ? -25.909 17.546 6.111 1.00 83.44 269 ASP A C 1
ATOM 2105 O O . ASP A 1 269 ? -25.641 18.275 7.066 1.00 83.44 269 ASP A O 1
ATOM 2109 N N . LYS A 1 270 ? -26.816 16.562 6.223 1.00 85.50 270 LYS A N 1
ATOM 2110 C CA . LYS A 1 270 ? -27.545 16.305 7.473 1.00 85.50 270 LYS A CA 1
ATOM 2111 C C . LYS A 1 270 ? -26.636 15.798 8.588 1.00 85.50 270 LYS A C 1
ATOM 2113 O O . LYS A 1 270 ? -26.882 16.130 9.745 1.00 85.50 270 LYS A O 1
ATOM 2118 N N . SER A 1 271 ? -25.617 14.999 8.273 1.00 85.00 271 SER A N 1
ATOM 2119 C CA . SER A 1 271 ? -24.676 14.518 9.286 1.00 85.00 271 SER A CA 1
ATOM 2120 C C . SER A 1 271 ? -23.751 15.626 9.773 1.00 85.00 271 SER A C 1
ATOM 2122 O O . SER A 1 271 ? -23.511 15.709 10.975 1.00 85.00 271 SER A O 1
ATOM 2124 N N . GLU A 1 272 ? -23.309 16.522 8.888 1.00 84.44 272 GLU A N 1
ATOM 2125 C CA . GLU A 1 272 ? -22.494 17.686 9.246 1.00 84.44 272 GLU A CA 1
ATOM 2126 C C . GLU A 1 272 ? -23.261 18.652 10.151 1.00 84.44 272 GLU A C 1
ATOM 2128 O O . GLU A 1 272 ? -22.768 19.015 11.223 1.00 84.44 272 GLU A O 1
ATOM 2133 N N . MET A 1 273 ? -24.504 18.988 9.788 1.00 85.62 273 MET A N 1
ATOM 2134 C CA . MET A 1 273 ? -25.381 19.814 10.624 1.00 85.62 273 MET A CA 1
ATOM 2135 C C . MET A 1 273 ? -25.645 19.167 11.990 1.00 85.62 273 MET A C 1
ATOM 2137 O O . MET A 1 273 ? -25.544 19.826 13.028 1.00 85.62 273 MET A O 1
ATOM 2141 N N . ALA A 1 274 ? -25.955 17.867 12.005 1.00 87.25 274 ALA A N 1
ATOM 2142 C CA . ALA A 1 274 ? -26.202 17.141 13.244 1.00 87.25 274 ALA A CA 1
ATOM 2143 C C . ALA A 1 274 ? -24.941 17.043 14.116 1.00 87.25 274 ALA A C 1
ATOM 2145 O O . ALA A 1 274 ? -25.043 17.171 15.332 1.00 87.25 274 ALA A O 1
ATOM 2146 N N . ALA A 1 275 ? -23.752 16.881 13.528 1.00 88.19 275 ALA A N 1
ATOM 2147 C CA . ALA A 1 275 ? -22.494 16.845 14.268 1.00 88.19 275 ALA A CA 1
ATOM 2148 C C . ALA A 1 275 ? -22.173 18.194 14.918 1.00 88.19 275 ALA A C 1
ATOM 2150 O O . ALA A 1 275 ? -21.814 18.226 16.095 1.00 88.19 275 ALA A O 1
ATOM 2151 N N . ALA A 1 276 ? -22.330 19.307 14.193 1.00 88.19 276 ALA A N 1
ATOM 2152 C CA . ALA A 1 276 ? -22.120 20.644 14.751 1.00 88.19 276 ALA A CA 1
ATOM 2153 C C . ALA A 1 276 ? -23.016 20.873 15.977 1.00 88.19 276 ALA A C 1
ATOM 2155 O O . ALA A 1 276 ? -22.536 21.226 17.053 1.00 88.19 276 ALA A O 1
ATOM 2156 N N . ARG A 1 277 ? -24.306 20.551 15.850 1.00 87.81 277 ARG A N 1
ATOM 2157 C CA . ARG A 1 277 ? -25.272 20.717 16.936 1.00 87.81 277 ARG A CA 1
ATOM 2158 C C . ARG A 1 277 ? -25.062 19.733 18.089 1.00 87.81 277 ARG A C 1
ATOM 2160 O O . ARG A 1 277 ? -25.219 20.106 19.247 1.00 87.81 277 ARG A O 1
ATOM 2167 N N . ALA A 1 278 ? -24.697 18.485 17.806 1.00 89.69 278 ALA A N 1
ATOM 2168 C CA . ALA A 1 278 ? -24.392 17.509 18.848 1.00 89.69 278 ALA A CA 1
ATOM 2169 C C . ALA A 1 278 ? -23.171 17.939 19.670 1.00 89.69 278 ALA A C 1
ATOM 2171 O O . ALA A 1 278 ? -23.197 17.794 20.886 1.00 89.69 278 ALA A O 1
ATOM 2172 N N . ASN A 1 279 ? -22.143 18.521 19.042 1.00 88.88 279 ASN A N 1
ATOM 2173 C CA . ASN A 1 279 ? -20.985 19.052 19.764 1.00 88.88 279 ASN A CA 1
ATOM 2174 C C . ASN A 1 279 ? -21.360 20.180 20.738 1.00 88.88 279 ASN A C 1
ATOM 2176 O O . ASN A 1 279 ? -20.825 20.216 21.842 1.00 88.88 279 ASN A O 1
ATOM 2180 N N . GLU A 1 280 ? -22.307 21.054 20.380 1.00 87.94 280 GLU A N 1
ATOM 2181 C CA . GLU A 1 280 ? -22.825 22.074 21.307 1.00 87.94 280 GLU A CA 1
ATOM 2182 C C . GLU A 1 280 ? -23.525 21.446 22.522 1.00 87.94 280 GLU A C 1
ATOM 2184 O O . GLU A 1 280 ? -23.393 21.936 23.641 1.00 87.94 280 GLU A O 1
ATOM 2189 N N . LEU A 1 281 ? -24.264 20.352 22.312 1.00 87.25 281 LEU A N 1
ATOM 2190 C CA . LEU A 1 281 ? -25.018 19.673 23.368 1.00 87.25 281 LEU A CA 1
ATOM 2191 C C . LEU A 1 281 ? -24.152 18.768 24.256 1.00 87.25 281 LEU A C 1
ATOM 2193 O O . LEU A 1 281 ? -24.526 18.521 25.400 1.00 87.25 281 LEU A O 1
ATOM 2197 N N . LEU A 1 282 ? -23.033 18.260 23.735 1.00 84.94 282 LEU A N 1
ATOM 2198 C CA . LEU A 1 282 ? -22.133 17.355 24.455 1.00 84.94 282 LEU A CA 1
ATOM 2199 C C . LEU A 1 282 ? -21.235 18.082 25.469 1.00 84.94 282 LEU A C 1
ATOM 2201 O O . LEU A 1 282 ? -20.690 17.421 26.343 1.00 84.94 282 LEU A O 1
ATOM 2205 N N . ALA A 1 283 ? -21.092 19.412 25.375 1.00 71.69 283 ALA A N 1
ATOM 2206 C CA . ALA A 1 283 ? -20.545 20.311 26.406 1.00 71.69 283 ALA A CA 1
ATOM 2207 C C . ALA A 1 283 ? -19.271 19.833 27.155 1.00 71.69 283 ALA A C 1
ATOM 2209 O O . ALA A 1 283 ? -19.071 20.174 28.317 1.00 71.69 283 ALA A O 1
ATOM 2210 N N . GLY A 1 284 ? -18.394 19.066 26.496 1.00 71.19 284 GLY A N 1
ATOM 2211 C CA . GLY A 1 284 ? -17.149 18.541 27.074 1.00 71.19 284 GLY A CA 1
ATOM 2212 C C . GLY A 1 284 ? -17.208 17.102 27.607 1.00 71.19 284 GLY A C 1
ATOM 2213 O O . GLY A 1 284 ? -16.153 16.508 27.804 1.00 71.19 284 GLY A O 1
ATOM 2214 N N . GLU A 1 285 ? -18.391 16.494 27.750 1.00 77.56 285 GLU A N 1
ATOM 2215 C CA . GLU A 1 285 ? -18.548 15.064 28.098 1.00 77.56 285 GLU A CA 1
ATOM 2216 C C . GLU A 1 285 ? -18.265 14.125 26.908 1.00 77.56 285 GLU A C 1
ATOM 2218 O O . GLU A 1 285 ? -18.173 12.899 27.035 1.00 77.56 285 GLU A O 1
ATOM 2223 N N . GLY A 1 286 ? -18.128 14.695 25.713 1.00 85.31 286 GLY A N 1
ATOM 2224 C CA . GLY A 1 286 ? -17.982 13.950 24.480 1.00 85.31 286 GLY A CA 1
ATOM 2225 C C . GLY A 1 286 ? -17.780 14.845 23.267 1.00 85.31 286 GLY A C 1
ATOM 2226 O O . GLY A 1 286 ? -17.595 16.056 23.381 1.00 85.31 286 GLY A O 1
ATOM 2227 N N . PHE A 1 287 ? -17.826 14.232 22.091 1.00 86.75 287 PHE A N 1
ATOM 2228 C CA . PHE A 1 287 ? -17.798 14.933 20.814 1.00 86.75 287 PHE A CA 1
ATOM 2229 C C . PHE A 1 287 ? -18.624 14.184 19.768 1.00 86.75 287 PHE A C 1
ATOM 2231 O O . PHE A 1 287 ? -18.918 12.998 19.896 1.00 86.75 287 PHE A O 1
ATOM 2238 N N . ALA A 1 288 ? -18.990 14.884 18.706 1.00 87.88 288 ALA A N 1
ATOM 2239 C CA . ALA A 1 288 ? -19.697 14.335 17.566 1.00 87.88 288 ALA A CA 1
ATOM 2240 C C . ALA A 1 288 ? -18.905 14.571 16.284 1.00 87.88 288 ALA A C 1
ATOM 2242 O O . ALA A 1 288 ? -18.261 15.610 16.107 1.00 87.88 288 ALA A O 1
ATOM 2243 N N . LYS A 1 289 ? -18.958 13.613 15.363 1.00 86.12 289 LYS A N 1
ATOM 2244 C CA . LYS A 1 289 ? -18.217 13.683 14.106 1.00 86.12 289 LYS A CA 1
ATOM 2245 C C . LYS A 1 289 ? -19.068 13.209 12.942 1.00 86.12 289 LYS A C 1
ATOM 2247 O O . LYS A 1 289 ? -19.619 12.116 12.971 1.00 86.12 289 LYS A O 1
ATOM 2252 N N . ALA A 1 290 ? -19.125 14.027 11.901 1.00 81.00 290 ALA A N 1
ATOM 2253 C CA . ALA A 1 290 ? -19.734 13.660 10.634 1.00 81.00 290 ALA A CA 1
ATOM 2254 C C . ALA A 1 290 ? -18.740 12.897 9.751 1.00 81.00 290 ALA A C 1
ATOM 2256 O O . ALA A 1 290 ? -17.542 13.212 9.703 1.00 81.00 290 ALA A O 1
ATOM 2257 N N . ARG A 1 291 ? -19.240 11.894 9.031 1.00 74.69 291 ARG A N 1
ATOM 2258 C CA . ARG A 1 291 ? -18.483 11.133 8.040 1.00 74.69 291 ARG A CA 1
ATOM 2259 C C . ARG A 1 291 ? -19.410 10.651 6.932 1.00 74.69 291 ARG A C 1
ATOM 2261 O O . ARG A 1 291 ? -20.106 9.654 7.101 1.00 74.69 291 ARG A O 1
ATOM 2268 N N . GLU A 1 292 ? -19.375 11.332 5.788 1.00 80.69 292 GLU A N 1
ATOM 2269 C CA . GLU A 1 292 ? -20.374 11.126 4.729 1.00 80.69 292 GLU A CA 1
ATOM 2270 C C . GLU A 1 292 ? -21.771 11.217 5.351 1.00 80.69 292 GLU A C 1
ATOM 2272 O O . GLU A 1 292 ? -22.015 12.123 6.133 1.00 80.69 292 GLU A O 1
ATOM 2277 N N . ASN A 1 293 ? -22.673 10.275 5.108 1.00 84.62 293 ASN A N 1
ATOM 2278 C CA . ASN A 1 293 ? -23.989 10.264 5.736 1.00 84.62 293 ASN A CA 1
ATOM 2279 C C . ASN A 1 293 ? -24.030 9.579 7.116 1.00 84.62 293 ASN A C 1
ATOM 2281 O O . ASN A 1 293 ? -25.101 9.174 7.552 1.00 84.62 293 ASN A O 1
ATOM 2285 N N . TRP A 1 294 ? -22.903 9.431 7.813 1.00 81.12 294 TRP A N 1
ATOM 2286 C CA . TRP A 1 294 ? -22.848 8.912 9.182 1.00 81.12 294 TRP A CA 1
ATOM 2287 C C . TRP A 1 294 ? -22.548 10.015 10.192 1.00 81.12 294 TRP A C 1
ATOM 2289 O O . TRP A 1 294 ? -21.725 10.895 9.944 1.00 81.12 294 TRP A O 1
ATOM 2299 N N . LEU A 1 295 ? -23.191 9.924 11.350 1.00 86.81 295 LEU A N 1
ATOM 2300 C CA . LEU A 1 295 ? -22.915 10.708 12.543 1.00 86.81 295 LEU A CA 1
ATOM 2301 C C . LEU A 1 295 ? -22.376 9.769 13.623 1.00 86.81 295 LEU A C 1
ATOM 2303 O O . LEU A 1 295 ? -23.099 8.898 14.099 1.00 86.81 295 LEU A O 1
ATOM 2307 N N . ASP A 1 296 ? -21.125 9.961 14.020 1.00 85.94 296 ASP A N 1
ATOM 2308 C CA . ASP A 1 296 ? -20.523 9.265 15.151 1.00 85.94 296 ASP A CA 1
ATOM 2309 C C . ASP A 1 296 ? -20.690 10.138 16.398 1.00 85.94 296 ASP A C 1
ATOM 2311 O O . ASP A 1 296 ? -20.064 11.196 16.504 1.00 85.94 296 ASP A O 1
ATOM 2315 N N . LEU A 1 297 ? -21.545 9.713 17.332 1.00 89.25 297 LEU A N 1
ATOM 2316 C CA . LEU A 1 297 ? -21.648 10.342 18.647 1.00 89.25 297 LEU A CA 1
ATOM 2317 C C . LEU A 1 297 ? -20.719 9.628 19.623 1.00 89.25 297 LEU A C 1
ATOM 2319 O O . LEU A 1 297 ? -20.745 8.401 19.715 1.00 89.25 297 LEU A O 1
ATOM 2323 N N . VAL A 1 298 ? -19.905 10.389 20.347 1.00 87.06 298 VAL A N 1
ATOM 2324 C CA . VAL A 1 298 ? -18.853 9.848 21.206 1.00 87.06 298 VAL A CA 1
ATOM 2325 C C . VAL A 1 298 ? -18.958 10.456 22.590 1.00 87.06 298 VAL A C 1
ATOM 2327 O O . VAL A 1 298 ? -19.004 11.675 22.718 1.00 87.06 298 VAL A O 1
ATOM 2330 N N . VAL A 1 299 ? -18.956 9.619 23.624 1.00 88.56 299 VAL A N 1
ATOM 2331 C CA . VAL A 1 299 ? -18.885 10.045 25.030 1.00 88.56 299 VAL A CA 1
ATOM 2332 C C . VAL A 1 299 ? -17.734 9.330 25.713 1.00 88.56 299 VAL A C 1
ATOM 2334 O O . VAL A 1 299 ? -17.479 8.153 25.447 1.00 88.56 299 VAL A O 1
ATOM 2337 N N . LYS A 1 300 ? -17.039 10.056 26.587 1.00 84.69 300 LYS A N 1
ATOM 2338 C CA . LYS A 1 300 ? -15.992 9.507 27.447 1.00 84.69 300 LYS A CA 1
ATOM 2339 C C . LYS A 1 300 ? -16.558 9.340 28.851 1.00 84.69 300 LYS A C 1
ATOM 2341 O O . LYS A 1 300 ? -17.175 10.257 29.382 1.00 84.69 300 LYS A O 1
ATOM 2346 N N . ALA A 1 301 ? -16.369 8.165 29.431 1.00 83.56 301 ALA A N 1
ATOM 2347 C CA . ALA A 1 301 ? -16.728 7.875 30.808 1.00 83.56 301 ALA A CA 1
ATOM 2348 C C . ALA A 1 301 ? -15.451 7.603 31.604 1.00 83.56 301 ALA A C 1
ATOM 2350 O O . ALA A 1 301 ? -14.709 6.674 31.280 1.00 83.56 301 ALA A O 1
ATOM 2351 N N . ASP A 1 302 ? -15.207 8.419 32.625 1.00 82.38 302 ASP A N 1
ATOM 2352 C CA . ASP A 1 302 ? -14.136 8.211 33.593 1.00 82.38 302 ASP A CA 1
ATOM 2353 C C . ASP A 1 302 ? -14.685 7.479 34.829 1.00 82.38 302 ASP A C 1
ATOM 2355 O O . ASP A 1 302 ? -15.796 7.730 35.299 1.00 82.38 302 ASP A O 1
ATOM 2359 N N . PHE A 1 303 ? -13.888 6.559 35.354 1.00 83.31 303 PHE A N 1
ATOM 2360 C CA . PHE A 1 303 ? -14.219 5.655 36.443 1.00 83.31 303 PHE A CA 1
ATOM 2361 C C . PHE A 1 303 ? -13.171 5.793 37.545 1.00 83.31 303 PHE A C 1
ATOM 2363 O O . PHE A 1 303 ? -12.113 5.164 37.488 1.00 83.31 303 PHE A O 1
ATOM 2370 N N . GLU A 1 304 ? -13.470 6.597 38.568 1.00 78.19 304 GLU A N 1
ATOM 2371 C CA . GLU A 1 304 ? -12.530 6.923 39.657 1.00 78.19 304 GLU A CA 1
ATOM 2372 C C . GLU A 1 304 ? -11.983 5.679 40.380 1.00 78.19 304 GLU A C 1
ATOM 2374 O O . GLU A 1 304 ? -10.805 5.606 40.739 1.00 78.19 304 GLU A O 1
ATOM 2379 N N . GLU A 1 305 ? -12.825 4.660 40.562 1.00 77.69 305 GLU A N 1
ATOM 2380 C CA . GLU A 1 305 ? -12.440 3.403 41.209 1.00 77.69 305 GLU A CA 1
ATOM 2381 C C . GLU A 1 305 ? -11.591 2.486 40.304 1.00 77.69 305 GLU A C 1
ATOM 2383 O O . GLU A 1 305 ? -10.920 1.587 40.822 1.00 77.69 305 GLU A O 1
ATOM 2388 N N . GLY A 1 306 ? -11.566 2.748 38.991 1.00 80.56 306 GLY A N 1
ATOM 2389 C CA . GLY A 1 306 ? -11.030 1.879 37.942 1.00 80.56 306 GLY A CA 1
ATOM 2390 C C . GLY A 1 306 ? -12.130 1.080 37.233 1.00 80.56 306 GLY A C 1
ATOM 2391 O O . GLY A 1 306 ? -13.036 0.532 37.868 1.00 80.56 306 GLY A O 1
ATOM 2392 N N . LEU A 1 307 ? -12.055 1.000 35.902 1.00 80.62 307 LEU A N 1
ATOM 2393 C CA . LEU A 1 307 ? -12.972 0.213 35.072 1.00 80.62 307 LEU A CA 1
ATOM 2394 C C . LEU A 1 307 ? -12.837 -1.288 35.369 1.00 80.62 307 LEU A C 1
ATOM 2396 O O . LEU A 1 307 ? -13.826 -2.018 35.358 1.00 80.62 307 LEU A O 1
ATOM 2400 N N . ASP A 1 308 ? -11.624 -1.735 35.690 1.00 75.56 308 ASP A N 1
ATOM 2401 C CA . ASP A 1 308 ? -11.324 -3.100 36.116 1.00 75.56 308 ASP A CA 1
ATOM 2402 C C . ASP A 1 308 ? -12.108 -3.500 37.373 1.00 75.56 308 ASP A C 1
ATOM 2404 O O . ASP A 1 308 ? -12.613 -4.618 37.440 1.00 75.56 308 ASP A O 1
ATOM 2408 N N . LYS A 1 309 ? -12.267 -2.596 38.347 1.00 79.81 309 LYS A N 1
ATOM 2409 C CA . LYS A 1 309 ? -13.043 -2.876 39.563 1.00 79.81 309 LYS A CA 1
ATOM 2410 C C . LYS A 1 309 ? -14.535 -2.942 39.293 1.00 79.81 309 LYS A C 1
ATOM 2412 O O . LYS A 1 309 ? -15.229 -3.797 39.832 1.00 79.81 309 LYS A O 1
ATOM 2417 N N . ILE A 1 310 ? -15.026 -2.041 38.449 1.00 80.88 310 ILE A N 1
ATOM 2418 C CA . ILE A 1 310 ? -16.448 -1.963 38.107 1.00 80.88 310 ILE A CA 1
ATOM 2419 C C . ILE A 1 310 ? -16.880 -3.178 37.294 1.00 80.88 310 ILE A C 1
ATOM 2421 O O . ILE A 1 310 ? -17.997 -3.652 37.467 1.00 80.88 310 ILE A O 1
ATOM 2425 N N . ALA A 1 311 ? -15.986 -3.731 36.477 1.00 78.25 311 ALA A N 1
ATOM 2426 C CA . ALA A 1 311 ? -16.265 -4.921 35.689 1.00 78.25 311 ALA A CA 1
ATOM 2427 C C . ALA A 1 311 ? -16.420 -6.220 36.496 1.00 78.25 311 ALA A C 1
ATOM 2429 O O . ALA A 1 311 ? -16.931 -7.191 35.946 1.00 78.25 311 ALA A O 1
ATOM 2430 N N . PHE A 1 312 ? -16.043 -6.257 37.782 1.00 79.19 312 PHE A N 1
ATOM 2431 C CA . PHE A 1 312 ? -16.381 -7.394 38.652 1.00 79.19 312 PHE A CA 1
ATOM 2432 C C . PHE A 1 312 ? -17.883 -7.493 38.943 1.00 79.19 312 PHE A C 1
ATOM 2434 O O . PHE A 1 312 ? -18.375 -8.580 39.239 1.00 79.19 312 PHE A O 1
ATOM 2441 N N . ASP A 1 313 ? -18.608 -6.375 38.864 1.00 82.00 313 ASP A N 1
ATOM 2442 C CA . ASP A 1 313 ? -20.058 -6.333 39.007 1.00 82.00 313 ASP A CA 1
ATOM 2443 C C . ASP A 1 313 ? -20.690 -6.084 37.632 1.00 82.00 313 ASP A C 1
ATOM 2445 O O . ASP A 1 313 ? -20.820 -4.950 37.161 1.00 82.00 313 ASP A O 1
ATOM 2449 N N . GLU A 1 314 ? -21.099 -7.176 36.984 1.00 77.69 314 GLU A N 1
ATOM 2450 C CA . GLU A 1 314 ? -21.752 -7.158 35.671 1.00 77.69 314 GLU A CA 1
ATOM 2451 C C . GLU A 1 314 ? -22.988 -6.239 35.653 1.00 77.69 314 GLU A C 1
ATOM 2453 O O . GLU A 1 314 ? -23.250 -5.554 34.659 1.00 77.69 314 GLU A O 1
ATOM 2458 N N . GLY A 1 315 ? -23.730 -6.168 36.764 1.00 82.62 315 GLY A N 1
ATOM 2459 C CA . GLY A 1 315 ? -24.897 -5.303 36.907 1.00 82.62 315 GLY A CA 1
ATOM 2460 C C . GLY A 1 315 ? -24.517 -3.824 36.942 1.00 82.62 315 GLY A C 1
ATOM 2461 O O . GLY A 1 315 ? -25.151 -3.008 36.264 1.00 82.62 315 GLY A O 1
ATOM 2462 N N . ARG A 1 316 ? -23.454 -3.475 37.678 1.00 84.50 316 ARG A N 1
ATOM 2463 C CA . ARG A 1 316 ? -22.919 -2.105 37.743 1.00 84.50 316 ARG A CA 1
ATOM 2464 C C . ARG A 1 316 ? -22.376 -1.656 36.387 1.00 84.50 316 ARG A C 1
ATOM 2466 O O . ARG A 1 316 ? -22.742 -0.573 35.930 1.00 84.50 316 ARG A O 1
ATOM 2473 N N . LEU A 1 317 ? -21.573 -2.491 35.721 1.00 84.06 317 LEU A N 1
ATOM 2474 C CA . LEU A 1 317 ? -21.020 -2.188 34.397 1.00 84.06 317 LEU A CA 1
ATOM 2475 C C . LEU A 1 317 ? -22.132 -2.000 33.353 1.00 84.06 317 LEU A C 1
ATOM 2477 O O . LEU A 1 317 ? -22.149 -0.998 32.639 1.00 84.06 317 LEU A O 1
ATOM 2481 N N . SER A 1 318 ? -23.101 -2.919 33.307 1.00 86.00 318 SER A N 1
ATOM 2482 C CA . SER A 1 318 ? -24.256 -2.836 32.401 1.00 86.00 318 SER A CA 1
ATOM 2483 C C . SER A 1 318 ? -25.070 -1.560 32.622 1.00 86.00 318 SER A C 1
ATOM 2485 O O . SER A 1 318 ? -25.435 -0.876 31.663 1.00 86.00 318 SER A O 1
ATOM 2487 N N . LYS A 1 319 ? -25.320 -1.196 33.886 1.00 88.12 319 LYS A N 1
ATOM 2488 C CA . LYS A 1 319 ? -26.053 0.024 34.242 1.00 88.12 319 LYS A CA 1
ATOM 2489 C C . LYS A 1 319 ? -25.330 1.284 33.767 1.00 88.12 319 LYS A C 1
ATOM 2491 O O . LYS A 1 319 ? -25.985 2.174 33.223 1.00 88.12 319 LYS A O 1
ATOM 2496 N N . GLU A 1 320 ? -24.011 1.356 33.933 1.00 87.12 320 GLU A N 1
ATOM 2497 C CA . GLU A 1 320 ? -23.246 2.520 33.486 1.00 87.12 320 GLU A CA 1
ATOM 2498 C C . GLU A 1 320 ? -23.251 2.638 31.958 1.00 87.12 320 GLU A C 1
ATOM 2500 O O . GLU A 1 320 ? -23.563 3.702 31.423 1.00 87.12 320 GLU A O 1
ATOM 2505 N N . LEU A 1 321 ? -22.993 1.537 31.244 1.00 87.44 321 LEU A N 1
ATOM 2506 C CA . LEU A 1 321 ? -23.019 1.521 29.780 1.00 87.44 321 LEU A CA 1
ATOM 2507 C C . LEU A 1 321 ? -24.379 1.971 29.237 1.00 87.44 321 LEU A C 1
ATOM 2509 O O . LEU A 1 321 ? -24.441 2.847 28.373 1.00 87.44 321 LEU A O 1
ATOM 2513 N N . ARG A 1 322 ? -25.476 1.434 29.785 1.00 89.38 322 ARG A N 1
ATOM 2514 C CA . ARG A 1 322 ? -26.839 1.842 29.412 1.00 89.38 322 ARG A CA 1
ATOM 2515 C C . ARG A 1 322 ? -27.089 3.318 29.691 1.00 89.38 322 ARG A C 1
ATOM 2517 O O . ARG A 1 322 ? -27.616 4.001 28.823 1.00 89.38 322 ARG A O 1
ATOM 2524 N N . SER A 1 323 ? -26.659 3.833 30.844 1.00 89.75 323 SER A N 1
ATOM 2525 C CA . SER A 1 323 ? -26.782 5.257 31.186 1.00 89.75 323 SER A CA 1
ATOM 2526 C C . SER A 1 323 ? -26.114 6.158 30.137 1.00 89.75 323 SER A C 1
ATOM 2528 O O . SER A 1 323 ? -26.721 7.114 29.646 1.00 89.75 323 SER A O 1
ATOM 2530 N N . ARG A 1 324 ? -24.893 5.814 29.705 1.00 89.81 324 ARG A N 1
ATOM 2531 C CA . ARG A 1 324 ? -24.159 6.585 28.687 1.00 89.81 324 ARG A CA 1
ATOM 2532 C C . ARG A 1 324 ? -24.780 6.467 27.296 1.00 89.81 324 ARG A C 1
ATOM 2534 O O . ARG A 1 324 ? -24.874 7.467 26.586 1.00 89.81 324 ARG A O 1
ATOM 2541 N N . VAL A 1 325 ? -25.268 5.287 26.916 1.00 87.88 325 VAL A N 1
ATOM 2542 C CA . VAL A 1 325 ? -25.986 5.089 25.644 1.00 87.88 325 VAL A CA 1
ATOM 2543 C C . VAL A 1 325 ? -27.328 5.829 25.640 1.00 87.88 325 VAL A C 1
ATOM 2545 O O . VAL A 1 325 ? -27.689 6.449 24.634 1.00 87.88 325 VAL A O 1
ATOM 2548 N N . ALA A 1 326 ? -28.043 5.848 26.765 1.00 88.56 326 ALA A N 1
ATOM 2549 C CA . ALA A 1 326 ? -29.266 6.625 26.946 1.00 88.56 326 ALA A CA 1
ATOM 2550 C C . ALA A 1 326 ? -28.994 8.136 26.840 1.00 88.56 326 ALA A C 1
ATOM 2552 O O . ALA A 1 326 ? -29.730 8.859 26.164 1.00 88.56 326 ALA A O 1
ATOM 2553 N N . TYR A 1 327 ? -27.887 8.615 27.415 1.00 89.56 327 TYR A N 1
ATOM 2554 C CA . TYR A 1 327 ? -27.448 9.999 27.248 1.00 89.56 327 TYR A CA 1
ATOM 2555 C C . TYR A 1 327 ? -27.151 10.333 25.778 1.00 89.56 327 TYR A C 1
ATOM 2557 O O . TYR A 1 327 ? -27.778 11.246 25.235 1.00 89.56 327 TYR A O 1
ATOM 2565 N N . LEU A 1 328 ? -26.304 9.547 25.099 1.00 87.62 328 LEU A N 1
ATOM 2566 C CA . LEU A 1 328 ? -25.990 9.711 23.669 1.00 87.62 328 LEU A CA 1
ATOM 2567 C C . LEU A 1 328 ? -27.245 9.761 22.803 1.00 87.62 328 LEU A C 1
ATOM 2569 O O . LEU A 1 328 ? -27.346 10.529 21.848 1.00 87.62 328 LEU A O 1
ATOM 2573 N N . SER A 1 329 ? -28.240 8.963 23.155 1.00 87.25 329 SER A N 1
ATOM 2574 C CA . SER A 1 329 ? -29.477 8.939 22.405 1.00 87.25 329 SER A CA 1
ATOM 2575 C C . SER A 1 329 ? -30.448 10.063 22.706 1.00 87.25 329 SER A C 1
ATOM 2577 O O . SER A 1 329 ? -31.177 10.477 21.803 1.00 87.25 329 SER A O 1
ATOM 2579 N N . SER A 1 330 ? -30.412 10.627 23.910 1.00 88.88 330 SER A N 1
ATOM 2580 C CA . SER A 1 330 ? -31.072 11.901 24.188 1.00 88.88 330 SER A CA 1
ATOM 2581 C C . SER A 1 330 ? -30.479 13.033 23.336 1.00 88.88 330 SER A C 1
ATOM 2583 O O . SER A 1 330 ? -31.228 13.853 22.799 1.00 88.88 330 SER A O 1
ATOM 2585 N N . ILE A 1 331 ? -29.153 13.037 23.141 1.00 88.69 331 ILE A N 1
ATOM 2586 C CA . ILE A 1 331 ? -28.447 14.001 22.287 1.00 88.69 331 ILE A CA 1
ATOM 2587 C C . ILE A 1 331 ? -28.853 13.803 20.828 1.00 88.69 331 ILE A C 1
ATOM 2589 O O . ILE A 1 331 ? -29.228 14.775 20.171 1.00 88.69 331 ILE A O 1
ATOM 2593 N N . LEU A 1 332 ? -28.859 12.554 20.348 1.00 86.00 332 LEU A N 1
ATOM 2594 C CA . LEU A 1 332 ? -29.297 12.211 18.994 1.00 86.00 332 LEU A CA 1
ATOM 2595 C C . LEU A 1 332 ? -30.727 12.683 18.721 1.00 86.00 332 LEU A C 1
ATOM 2597 O O . LEU A 1 332 ? -31.002 13.295 17.693 1.00 86.00 332 LEU A O 1
ATOM 2601 N N . LYS A 1 333 ? -31.647 12.423 19.653 1.00 86.06 333 LYS A N 1
ATOM 2602 C CA . LYS A 1 333 ? -33.046 12.834 19.523 1.00 86.06 333 LYS A CA 1
ATOM 2603 C C . LYS A 1 333 ? -33.155 14.356 19.383 1.00 86.06 333 LYS A C 1
ATOM 2605 O O . LYS A 1 333 ? -33.746 14.836 18.423 1.00 86.06 333 LYS A O 1
ATOM 2610 N N . LYS A 1 334 ? -32.475 15.112 20.252 1.00 85.44 334 LYS A N 1
ATOM 2611 C CA . LYS A 1 334 ? -32.431 16.587 20.201 1.00 85.44 334 LYS A CA 1
ATOM 2612 C C . LYS A 1 334 ? -31.787 17.141 18.925 1.00 85.44 334 LYS A C 1
ATOM 2614 O O . LYS A 1 334 ? -32.120 18.248 18.514 1.00 85.44 334 LYS A O 1
ATOM 2619 N N . THR A 1 335 ? -30.868 16.403 18.303 1.00 82.75 335 THR A N 1
ATOM 2620 C CA . THR A 1 335 ? -30.219 16.818 17.048 1.00 82.75 335 THR A CA 1
ATOM 2621 C C . THR A 1 335 ? -31.044 16.492 15.809 1.00 82.75 335 THR A C 1
ATOM 2623 O O . THR A 1 335 ? -31.122 17.312 14.893 1.00 82.75 335 THR A O 1
ATOM 2626 N N . VAL A 1 336 ? -31.694 15.329 15.780 1.00 73.12 336 VAL A N 1
ATOM 2627 C CA . VAL A 1 336 ? -32.520 14.887 14.647 1.00 73.12 336 VAL A CA 1
ATOM 2628 C C . VAL A 1 336 ? -33.899 15.566 14.647 1.00 73.12 336 VAL A C 1
ATOM 2630 O O . VAL A 1 336 ? -34.392 15.930 13.584 1.00 73.12 336 VAL A O 1
ATOM 2633 N N . GLU A 1 337 ? -34.509 15.820 15.810 1.00 59.19 337 GLU A N 1
ATOM 2634 C CA . GLU A 1 337 ? -35.807 16.519 15.900 1.00 59.19 337 GLU A CA 1
ATOM 2635 C C . GLU A 1 337 ? -35.709 18.004 15.516 1.00 59.19 337 GLU A C 1
ATOM 2637 O O . GLU A 1 337 ? -36.620 18.540 14.894 1.00 59.19 337 GLU A O 1
ATOM 2642 N N . ALA A 1 338 ? -34.583 18.662 15.804 1.00 54.66 338 ALA A N 1
ATOM 2643 C CA . ALA A 1 338 ? -34.347 20.061 15.434 1.00 54.66 338 ALA A CA 1
ATOM 2644 C C . ALA A 1 338 ? -33.995 20.267 13.945 1.00 54.66 338 ALA A C 1
ATOM 2646 O O . ALA A 1 338 ? -33.891 21.403 13.490 1.00 54.66 338 ALA A O 1
ATOM 2647 N N . SER A 1 339 ? -33.786 19.183 13.190 1.00 46.88 339 SER A N 1
ATOM 2648 C CA . SER A 1 339 ? -33.491 19.204 11.749 1.00 46.88 339 SER A CA 1
ATOM 2649 C C . SER A 1 339 ? -34.690 18.795 10.878 1.00 46.88 339 SER A C 1
ATOM 2651 O O . SER A 1 339 ? -34.559 18.675 9.656 1.00 46.88 339 SER A O 1
ATOM 2653 N N . ALA A 1 340 ? -35.873 18.625 11.483 1.00 41.94 340 ALA A N 1
ATOM 2654 C CA . ALA A 1 340 ? -37.140 18.604 10.763 1.00 41.94 340 ALA A CA 1
ATOM 2655 C C . ALA A 1 340 ? -37.517 20.044 10.354 1.00 41.94 340 ALA A C 1
ATOM 2657 O O . ALA A 1 340 ? -37.418 20.948 11.187 1.00 41.94 340 ALA A O 1
ATOM 2658 N N . PRO A 1 341 ? -37.912 20.300 9.092 1.00 33.59 341 PRO A N 1
ATOM 2659 C CA . PRO A 1 341 ? -38.371 21.628 8.699 1.00 33.59 341 PRO A CA 1
ATOM 2660 C C . PRO A 1 341 ? -39.593 22.027 9.547 1.00 33.59 341 PRO A C 1
ATOM 2662 O O . PRO A 1 341 ? -40.398 21.149 9.875 1.00 33.59 341 PRO A O 1
ATOM 2665 N N . PRO A 1 342 ? -39.745 23.314 9.914 1.00 37.09 342 PRO A N 1
ATOM 2666 C CA . PRO A 1 342 ? -40.964 23.777 10.562 1.00 37.09 342 PRO A CA 1
ATOM 2667 C C . PRO A 1 342 ? -42.157 23.469 9.647 1.00 37.09 342 PRO A C 1
ATOM 2669 O O . PRO A 1 342 ? -42.097 23.724 8.443 1.00 37.09 342 PRO A O 1
ATOM 2672 N N . SER A 1 343 ? -43.180 22.852 10.237 1.00 36.34 343 SER A N 1
ATOM 2673 C CA . SER A 1 343 ? -44.446 22.466 9.601 1.00 36.34 343 SER A CA 1
AT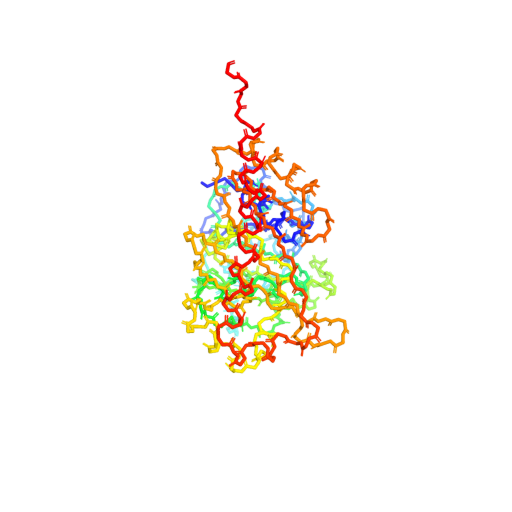OM 2674 C C . SER A 1 343 ? -45.218 23.649 9.043 1.00 36.34 343 SER A C 1
ATOM 2676 O O . SER A 1 343 ? -45.272 24.666 9.777 1.00 36.34 343 SER A O 1
#

Secondary structure (DSSP, 8-state):
--HHHHHHHHHHHHT-SSPPEEEEEESS----TT-B--SS-B-HHHHHHHHHHH---EEE-GGGB--HHHHHHTTSS--SSS--SS--SSS---EEEEEEGGG--S--SEEEEEE-HHHHHHHHHHHHHHHSS---------SSTTTIIIIIHHHHH-S-EEE---HHHHHHH---TT-EEEEEEHHHHHHHHHHTTS----S---THHHHTS-HHHHHHHHHTTPEE-SS-EEEEETTEEEEEEEEE-TTS-EEEEEEEEEEE-S-HHHHHHHHHHHHHHHTTSEEEEEETTEEEEEEEEE-TT-HHHHTT-HHHHHHHHHHHHHHHHHHHHHHHHTTSPP-

pLDDT: mean 86.2, std 13.38, range [33.59, 98.75]